Protein AF-A0A662RZJ6-F1 (afdb_monomer_lite)

Sequence (246 aa):
MGKGALLALILIVIVVVAGVYAYISFFQKGGAPSPTPKPTKPSKSPKPSKSPKPSKSPKPTPTSSPSPTPSPTPSPGKVSYADIFNIAGVSHYTYRIRSTAQGQTMEYTVSYSFTSSTYQGRSCWLQEIEMKMEAQGITMRYRAWLDKDTLACLKAEMSVGNGPWQSVPCSQAPTGTAGEGEGVELREVGHETVTVPAGTFSCTVYEAMVSTGKARYWVADGVPIPVKWQITSGQGTTTAELVEWG

Structure (mmCIF, N/CA/C/O backbone):
data_AF-A0A662RZJ6-F1
#
_entry.id   AF-A0A662RZJ6-F1
#
loop_
_atom_site.group_PDB
_atom_site.id
_atom_site.type_symbol
_atom_site.label_atom_id
_atom_site.label_alt_id
_atom_site.label_comp_id
_atom_site.label_asym_id
_atom_site.label_entity_id
_atom_site.label_seq_id
_atom_site.pdbx_PDB_ins_code
_atom_site.Cartn_x
_atom_site.Cartn_y
_atom_site.Cartn_z
_atom_site.occupancy
_atom_site.B_iso_or_equiv
_atom_site.auth_seq_id
_atom_site.auth_comp_id
_atom_site.auth_asym_id
_atom_site.auth_atom_id
_atom_site.pdbx_PDB_model_num
ATOM 1 N N . MET A 1 1 ? 44.120 17.749 -9.778 1.00 48.72 1 MET A N 1
ATOM 2 C CA . MET A 1 1 ? 42.724 17.574 -9.315 1.00 48.72 1 MET A CA 1
ATOM 3 C C . MET A 1 1 ? 42.013 18.914 -9.415 1.00 48.72 1 MET A C 1
ATOM 5 O O . MET A 1 1 ? 42.448 19.869 -8.785 1.00 48.72 1 MET A O 1
ATOM 9 N N . GLY A 1 2 ? 41.018 19.023 -10.299 1.00 47.47 2 GLY A N 1
ATOM 10 C CA . GLY A 1 2 ? 40.348 20.293 -10.595 1.00 47.47 2 GLY A CA 1
ATOM 11 C C . GLY A 1 2 ? 39.456 20.750 -9.443 1.00 47.47 2 GLY A C 1
ATOM 12 O O . GLY A 1 2 ? 38.815 19.926 -8.794 1.00 47.47 2 GLY A O 1
ATOM 13 N N . LYS A 1 3 ? 39.385 22.065 -9.211 1.00 40.53 3 LYS A N 1
ATOM 14 C CA . LYS A 1 3 ? 38.589 22.691 -8.138 1.00 40.53 3 LYS A CA 1
ATOM 15 C C . LYS A 1 3 ? 37.116 22.222 -8.110 1.00 40.53 3 LYS A C 1
ATOM 17 O O . LYS A 1 3 ? 36.521 22.182 -7.042 1.00 40.53 3 LYS A O 1
ATOM 22 N N . GLY A 1 4 ? 36.562 21.777 -9.246 1.00 42.31 4 GLY A N 1
ATOM 23 C CA . GLY A 1 4 ? 35.216 21.191 -9.341 1.00 42.31 4 GLY A CA 1
ATOM 24 C C . GLY A 1 4 ? 35.051 19.809 -8.690 1.00 42.31 4 GLY A C 1
ATOM 25 O O . GLY A 1 4 ? 34.009 19.540 -8.103 1.00 42.31 4 GLY A O 1
ATOM 26 N N . ALA A 1 5 ? 36.082 18.957 -8.705 1.00 47.38 5 ALA A N 1
ATOM 27 C CA . ALA A 1 5 ? 36.037 17.651 -8.035 1.00 47.38 5 ALA A CA 1
ATOM 28 C C . ALA A 1 5 ? 36.100 17.795 -6.505 1.00 47.38 5 ALA A C 1
ATOM 30 O O . ALA A 1 5 ? 35.466 17.035 -5.777 1.00 47.38 5 ALA A O 1
ATOM 31 N N . LEU A 1 6 ? 36.816 18.816 -6.022 1.00 39.28 6 LEU A N 1
ATOM 32 C CA . LEU A 1 6 ? 36.878 19.152 -4.601 1.00 39.28 6 LEU A CA 1
ATOM 33 C C . LEU A 1 6 ? 35.523 19.683 -4.095 1.00 39.28 6 LEU A C 1
ATOM 35 O O . LEU A 1 6 ? 35.073 19.281 -3.029 1.00 39.28 6 LEU A O 1
ATOM 39 N N . LEU A 1 7 ? 34.833 20.519 -4.882 1.00 42.84 7 LEU A N 1
ATOM 40 C CA . LEU A 1 7 ? 33.503 21.045 -4.539 1.00 42.84 7 LEU A CA 1
ATOM 41 C C . LEU A 1 7 ? 32.408 19.963 -4.547 1.00 42.84 7 LEU A C 1
ATOM 43 O O . LEU A 1 7 ? 31.553 19.963 -3.665 1.00 42.84 7 LEU A O 1
ATOM 47 N N . ALA A 1 8 ? 32.457 19.013 -5.487 1.00 46.19 8 ALA A N 1
ATOM 48 C CA . ALA A 1 8 ? 31.521 17.887 -5.530 1.00 46.19 8 ALA A CA 1
ATOM 49 C C . ALA A 1 8 ? 31.683 16.946 -4.322 1.00 46.19 8 ALA A C 1
ATOM 51 O O . ALA A 1 8 ? 30.692 16.532 -3.725 1.00 46.19 8 ALA A O 1
ATOM 52 N N . LEU A 1 9 ? 32.925 16.665 -3.910 1.00 52.34 9 LEU A N 1
ATOM 53 C CA . LEU A 1 9 ? 33.198 15.877 -2.704 1.00 52.34 9 LEU A CA 1
ATOM 54 C C . LEU A 1 9 ? 32.740 16.598 -1.431 1.00 52.34 9 LEU A C 1
ATOM 56 O O . LEU A 1 9 ? 32.134 15.969 -0.568 1.00 52.34 9 LEU A O 1
ATOM 60 N N . ILE A 1 10 ? 32.955 17.913 -1.335 1.00 49.28 10 ILE A N 1
ATOM 61 C CA . ILE A 1 10 ? 32.485 18.712 -0.194 1.00 49.28 10 ILE A CA 1
ATOM 62 C C . ILE A 1 10 ? 30.948 18.694 -0.109 1.00 49.28 10 ILE A C 1
ATOM 64 O O . ILE A 1 10 ? 30.410 18.501 0.977 1.00 49.28 10 ILE A O 1
ATOM 68 N N . LEU A 1 11 ? 30.228 18.809 -1.232 1.00 49.69 11 LEU A N 1
ATOM 69 C CA . LEU A 1 11 ? 28.758 18.751 -1.251 1.00 49.69 11 LEU A CA 1
ATOM 70 C C . LEU A 1 11 ? 28.204 17.376 -0.857 1.00 49.69 11 LEU A C 1
ATOM 72 O O . LEU A 1 11 ? 27.255 17.306 -0.079 1.00 49.69 11 LEU A O 1
ATOM 76 N N . ILE A 1 12 ? 28.810 16.286 -1.334 1.00 54.59 12 ILE A N 1
ATOM 77 C CA . ILE A 1 12 ? 28.405 14.922 -0.958 1.00 54.59 12 ILE A CA 1
ATOM 78 C C . ILE A 1 12 ? 28.631 14.694 0.539 1.00 54.59 12 ILE A C 1
ATOM 80 O O . ILE A 1 12 ? 27.750 14.176 1.222 1.00 54.59 12 ILE A O 1
ATOM 84 N N . VAL A 1 13 ? 29.771 15.142 1.074 1.00 54.81 13 VAL A N 1
ATOM 85 C CA . VAL A 1 13 ? 30.055 15.062 2.512 1.00 54.81 13 VAL A CA 1
ATOM 86 C C . VAL A 1 13 ? 29.047 15.889 3.313 1.00 54.81 13 VAL A C 1
ATOM 88 O O . VAL A 1 13 ? 28.550 15.400 4.318 1.00 54.81 13 VAL A O 1
ATOM 91 N N . ILE A 1 14 ? 28.661 17.085 2.858 1.00 55.72 14 ILE A N 1
ATOM 92 C CA . ILE A 1 14 ? 27.657 17.916 3.545 1.00 55.72 14 ILE A CA 1
ATOM 93 C C . ILE A 1 14 ? 26.273 17.253 3.544 1.00 55.72 14 ILE A C 1
ATOM 95 O O . ILE A 1 14 ? 25.609 17.264 4.576 1.00 55.72 14 ILE A O 1
ATOM 99 N N . VAL A 1 15 ? 25.842 16.638 2.439 1.00 61.09 15 VAL A N 1
ATOM 100 C CA . VAL A 1 15 ? 24.535 15.957 2.359 1.00 61.09 15 VAL A CA 1
ATOM 101 C C . VAL A 1 15 ? 24.510 14.694 3.221 1.00 61.09 15 VAL A C 1
ATOM 103 O O . VAL A 1 15 ? 23.531 14.456 3.926 1.00 61.09 15 VAL A O 1
ATOM 106 N N . VAL A 1 16 ? 25.597 13.919 3.238 1.00 60.00 16 VAL A N 1
ATOM 107 C CA . VAL A 1 16 ? 25.722 12.742 4.112 1.00 60.00 16 VAL A CA 1
ATOM 108 C C . VAL A 1 16 ? 25.779 13.165 5.580 1.00 60.00 16 VAL A C 1
ATOM 110 O O . VAL A 1 16 ? 25.075 12.588 6.401 1.00 60.00 16 VAL A O 1
ATOM 113 N N . VAL A 1 17 ? 26.537 14.211 5.921 1.00 55.00 17 VAL A N 1
ATOM 114 C CA . VAL A 1 17 ? 26.601 14.749 7.288 1.00 55.00 17 VAL A CA 1
ATOM 115 C C . VAL A 1 17 ? 25.252 15.329 7.714 1.00 55.00 17 VAL A C 1
ATOM 117 O O . VAL A 1 17 ? 24.843 15.087 8.841 1.00 55.00 17 VAL A O 1
ATOM 120 N N . ALA A 1 18 ? 24.515 16.015 6.837 1.00 51.62 18 ALA A N 1
ATOM 121 C CA . ALA A 1 18 ? 23.182 16.538 7.138 1.00 51.62 18 ALA A CA 1
ATOM 122 C C . ALA A 1 18 ? 22.136 15.422 7.296 1.00 51.62 18 ALA A C 1
ATOM 124 O O . ALA A 1 18 ? 21.324 15.480 8.216 1.00 51.62 18 ALA A O 1
ATOM 125 N N . GLY A 1 19 ? 22.184 14.379 6.460 1.00 52.16 19 GLY A N 1
ATOM 126 C CA . GLY A 1 19 ? 21.313 13.206 6.571 1.00 52.16 19 GLY A CA 1
ATOM 127 C C . GLY A 1 19 ? 21.595 12.379 7.829 1.00 52.16 19 GLY A C 1
ATOM 128 O O . GLY A 1 19 ? 20.669 12.005 8.545 1.00 52.16 19 GLY A O 1
ATOM 129 N N . VAL A 1 20 ? 22.873 12.169 8.159 1.00 57.81 20 VAL A N 1
ATOM 130 C CA . VAL A 1 20 ? 23.304 11.506 9.400 1.00 57.81 20 VAL A CA 1
ATOM 131 C C . VAL A 1 20 ? 22.990 12.375 10.621 1.00 57.81 20 VAL A C 1
ATOM 133 O O . VAL A 1 20 ? 22.535 11.852 11.631 1.00 57.81 20 VAL A O 1
ATOM 136 N N . TYR A 1 21 ? 23.146 13.700 10.540 1.00 55.16 21 TYR A N 1
ATOM 137 C CA . TYR A 1 21 ? 22.779 14.618 11.619 1.00 55.16 21 TYR A CA 1
ATOM 138 C C . TYR A 1 21 ? 21.267 14.643 11.845 1.00 55.16 21 TYR A C 1
ATOM 140 O O . TYR A 1 21 ? 20.842 14.574 12.993 1.00 55.16 21 TYR A O 1
ATOM 148 N N . ALA A 1 22 ? 20.445 14.667 10.791 1.00 59.50 22 ALA A N 1
ATOM 149 C CA . ALA A 1 22 ? 18.988 14.554 10.887 1.00 59.50 22 ALA A CA 1
ATOM 150 C C . ALA A 1 22 ? 18.564 13.207 11.497 1.00 59.50 22 ALA A C 1
ATOM 152 O O . ALA A 1 22 ? 17.702 13.173 12.369 1.00 59.50 22 ALA A O 1
ATOM 153 N N . TYR A 1 23 ? 19.233 12.114 11.122 1.00 61.09 23 TYR A N 1
ATOM 154 C CA . TYR A 1 23 ? 18.997 10.787 11.690 1.00 61.09 23 TYR A CA 1
ATOM 155 C C . TYR A 1 23 ? 19.392 10.701 13.178 1.00 61.09 23 TYR A C 1
ATOM 157 O O . TYR A 1 23 ? 18.596 10.269 14.009 1.00 61.09 23 TYR A O 1
ATOM 165 N N . ILE A 1 24 ? 20.581 11.180 13.561 1.00 58.28 24 ILE A N 1
ATOM 166 C CA . ILE A 1 24 ? 21.051 11.168 14.959 1.00 58.28 24 ILE A CA 1
ATOM 167 C C . ILE A 1 24 ? 20.226 12.130 15.832 1.00 58.28 24 ILE A C 1
ATOM 169 O O . ILE A 1 24 ? 19.900 11.801 16.973 1.00 58.28 24 ILE A O 1
ATOM 173 N N . SER A 1 25 ? 19.843 13.301 15.311 1.00 54.41 25 SER A N 1
ATOM 174 C CA . SER A 1 25 ? 19.053 14.283 16.068 1.00 54.41 25 SER A CA 1
ATOM 175 C C . SER A 1 25 ? 17.595 13.864 16.278 1.00 54.41 25 SER A C 1
ATOM 177 O O . SER A 1 25 ? 17.048 14.197 17.330 1.00 54.41 25 SER A O 1
ATOM 179 N N . PHE A 1 26 ? 16.997 13.083 15.368 1.00 54.91 26 PHE A N 1
ATOM 180 C CA . PHE A 1 26 ? 15.664 12.493 15.563 1.00 54.91 26 PHE A CA 1
ATOM 181 C C . PHE A 1 26 ? 15.665 11.218 16.426 1.00 54.91 26 PHE A C 1
ATOM 183 O O . PHE A 1 26 ? 14.690 10.978 17.135 1.00 54.91 26 PHE A O 1
ATOM 190 N N . PHE A 1 27 ? 16.733 10.407 16.410 1.00 55.25 27 PHE A N 1
ATOM 191 C CA . PHE A 1 27 ? 16.734 9.087 17.067 1.00 55.25 27 PHE A CA 1
ATOM 192 C C . PHE A 1 27 ? 17.572 8.965 18.360 1.00 55.25 27 PHE A C 1
ATOM 194 O O . PHE A 1 27 ? 17.494 7.925 19.012 1.00 55.25 27 PHE A O 1
ATOM 201 N N . GLN A 1 28 ? 18.326 9.989 18.797 1.00 46.84 28 GLN A N 1
ATOM 202 C CA . GLN A 1 28 ? 19.154 9.916 20.024 1.00 46.84 28 GLN A CA 1
ATOM 203 C C . GLN A 1 28 ? 19.054 11.107 20.999 1.00 46.84 28 GLN A C 1
ATOM 205 O O . GLN A 1 28 ? 20.002 11.396 21.727 1.00 46.84 28 GLN A O 1
ATOM 210 N N . LYS A 1 29 ? 17.903 11.776 21.124 1.00 44.59 29 LYS A N 1
ATOM 211 C CA . LYS A 1 29 ? 17.640 12.633 22.303 1.00 44.59 29 LYS A CA 1
ATOM 212 C C . LYS A 1 29 ? 16.610 12.010 23.241 1.00 44.59 29 LYS A C 1
ATOM 214 O O . LYS A 1 29 ? 15.581 12.595 23.550 1.00 44.59 29 LYS A O 1
ATOM 219 N N . GLY A 1 30 ? 16.928 10.805 23.711 1.00 45.84 30 GLY A N 1
ATOM 220 C CA . GLY A 1 30 ? 16.337 10.220 24.911 1.00 45.84 30 GLY A CA 1
ATOM 221 C C . GLY A 1 30 ? 17.224 10.515 26.120 1.00 45.84 30 GLY A C 1
ATOM 222 O O . GLY A 1 30 ? 18.400 10.160 26.115 1.00 45.84 30 GLY A O 1
ATOM 223 N N . GLY A 1 31 ? 16.674 11.157 27.151 1.00 42.78 31 GLY A N 1
ATOM 224 C CA . GLY A 1 31 ? 17.401 11.360 28.402 1.00 42.78 31 GLY A CA 1
ATOM 225 C C . GLY A 1 31 ? 16.735 12.300 29.399 1.00 42.78 31 GLY A C 1
ATOM 226 O O . GLY A 1 31 ? 17.308 13.331 29.730 1.00 42.78 31 GLY A O 1
ATOM 227 N N . ALA A 1 32 ? 15.565 11.933 29.925 1.00 40.25 32 ALA A N 1
ATOM 228 C CA . ALA A 1 32 ? 15.167 12.368 31.264 1.00 40.25 32 ALA A CA 1
ATOM 229 C C . ALA A 1 32 ? 14.419 11.217 31.964 1.00 40.25 32 ALA A C 1
ATOM 231 O O . ALA A 1 32 ? 13.422 10.735 31.423 1.00 40.25 32 ALA A O 1
ATOM 232 N N . PRO A 1 33 ? 14.886 10.731 33.130 1.00 45.44 33 PRO A N 1
ATOM 233 C CA . PRO A 1 33 ? 14.162 9.725 33.892 1.00 45.44 33 PRO A CA 1
ATOM 234 C C . PRO A 1 33 ? 12.871 10.336 34.452 1.00 45.44 33 PRO A C 1
ATOM 236 O O . PRO A 1 33 ? 12.892 11.374 35.112 1.00 45.44 33 PRO A O 1
ATOM 239 N N . SER A 1 34 ? 11.742 9.686 34.175 1.00 39.94 34 SER A N 1
ATOM 240 C CA . SER A 1 34 ? 10.446 10.027 34.768 1.00 39.94 34 SER A CA 1
ATOM 241 C C . SER A 1 34 ? 10.469 9.739 36.282 1.00 39.94 34 SER A C 1
ATOM 243 O O . SER A 1 34 ? 10.992 8.693 36.681 1.00 39.94 34 SER A O 1
ATOM 245 N N . PRO A 1 35 ? 9.948 10.634 37.144 1.00 43.03 35 PRO A N 1
ATOM 246 C CA . PRO A 1 35 ? 9.995 10.466 38.592 1.00 43.03 35 PRO A CA 1
ATOM 247 C C . PRO A 1 35 ? 9.121 9.297 39.070 1.00 43.03 35 PRO A C 1
ATOM 249 O O . PRO A 1 35 ? 7.951 9.161 38.714 1.00 43.03 35 PRO A O 1
ATOM 252 N N . THR A 1 36 ? 9.714 8.471 39.928 1.00 46.12 36 THR A N 1
ATOM 253 C CA . THR A 1 36 ? 9.122 7.316 40.610 1.00 46.12 36 THR A CA 1
ATOM 254 C C . THR A 1 36 ? 7.841 7.691 41.377 1.00 46.12 36 THR A C 1
ATOM 256 O O . THR A 1 36 ? 7.865 8.654 42.152 1.00 46.12 36 THR A O 1
ATOM 259 N N . PRO A 1 37 ? 6.733 6.932 41.258 1.00 51.00 37 PRO A N 1
ATOM 260 C CA . PRO A 1 37 ? 5.550 7.139 42.088 1.00 51.00 37 PRO A CA 1
ATOM 261 C C . PRO A 1 37 ? 5.872 6.911 43.571 1.00 51.00 37 PRO A C 1
ATOM 263 O O . PRO A 1 37 ? 6.385 5.864 43.968 1.00 51.00 37 PRO A O 1
ATOM 266 N N . LYS A 1 38 ? 5.563 7.910 44.399 1.00 47.06 38 LYS A N 1
ATOM 267 C CA . LYS A 1 38 ? 5.703 7.876 45.860 1.00 47.06 38 LYS A CA 1
ATOM 268 C C . LYS A 1 38 ? 4.755 6.817 46.461 1.00 47.06 38 LYS A C 1
ATOM 270 O O . LYS A 1 38 ? 3.585 6.806 46.083 1.00 47.06 38 LYS A O 1
ATOM 275 N N . PRO A 1 39 ? 5.191 5.971 47.416 1.00 51.50 39 PRO A N 1
ATOM 276 C CA . PRO A 1 39 ? 4.339 4.935 47.999 1.00 51.50 39 PRO A CA 1
ATOM 277 C C . PRO A 1 39 ? 3.175 5.539 48.792 1.00 51.50 39 PRO A C 1
ATOM 279 O O . PRO A 1 39 ? 3.382 6.255 49.777 1.00 51.50 39 PRO A O 1
ATOM 282 N N . THR A 1 40 ? 1.943 5.231 48.393 1.00 45.59 40 THR A N 1
ATOM 283 C CA . THR A 1 40 ? 0.750 5.567 49.172 1.00 45.59 40 THR A CA 1
ATOM 284 C C . THR A 1 40 ? 0.579 4.547 50.297 1.00 45.59 40 THR A C 1
ATOM 286 O O . THR A 1 40 ? 0.473 3.343 50.083 1.00 45.59 40 THR A O 1
ATOM 289 N N . LYS A 1 41 ? 0.589 5.070 51.522 1.00 53.41 41 LYS A N 1
ATOM 290 C CA . LYS A 1 41 ? 0.418 4.392 52.811 1.00 53.41 41 LYS A CA 1
ATOM 291 C C . LYS A 1 41 ? -0.774 3.410 52.822 1.00 53.41 41 LYS A C 1
ATOM 293 O O . LYS A 1 41 ? -1.868 3.813 52.427 1.00 53.41 41 LYS A O 1
ATOM 298 N N . PRO A 1 42 ? -0.625 2.181 53.355 1.00 51.25 42 PRO A N 1
ATOM 299 C CA . PRO A 1 42 ? -1.750 1.268 53.530 1.00 51.25 42 PRO A CA 1
ATOM 300 C C . PRO A 1 42 ? -2.727 1.831 54.572 1.00 51.25 42 PRO A C 1
ATOM 302 O O . PRO A 1 42 ? -2.367 2.082 55.728 1.00 51.25 42 PRO A O 1
ATOM 305 N N . SER A 1 43 ? -3.965 2.071 54.140 1.00 47.25 43 SER A N 1
ATOM 306 C CA . SER A 1 43 ? -5.069 2.455 55.019 1.00 47.25 43 SER A CA 1
ATOM 307 C C . SER A 1 43 ? -5.576 1.236 55.792 1.00 47.25 43 SER A C 1
ATOM 309 O O . SER A 1 43 ? -5.553 0.107 55.307 1.00 47.25 43 SER A O 1
ATOM 311 N N . LYS A 1 44 ? -5.969 1.482 57.040 1.00 50.88 44 LYS A N 1
ATOM 312 C CA . LYS A 1 44 ? -6.189 0.484 58.088 1.00 50.88 44 LYS A CA 1
ATOM 313 C C . LYS A 1 44 ? -7.400 -0.412 57.808 1.00 50.88 44 LYS A C 1
ATOM 315 O O . LYS A 1 44 ? -8.478 0.060 57.463 1.00 50.88 44 LYS A O 1
ATOM 320 N N . SER A 1 45 ? -7.183 -1.698 58.076 1.00 51.34 45 SER A N 1
ATOM 321 C CA . SER A 1 45 ? -8.160 -2.784 58.182 1.00 51.34 45 SER A CA 1
ATOM 322 C C . SER A 1 45 ? -9.397 -2.416 59.021 1.00 51.34 45 SER A C 1
ATOM 324 O O . SER A 1 45 ? -9.246 -2.040 60.191 1.00 51.34 45 SER A O 1
ATOM 326 N N . PRO A 1 46 ? -10.619 -2.559 58.477 1.00 58.03 46 PRO A N 1
ATOM 327 C CA . PRO A 1 46 ? -11.838 -2.602 59.269 1.00 58.03 46 PRO A CA 1
ATOM 328 C C . PRO A 1 46 ? -12.068 -3.996 59.874 1.00 58.03 46 PRO A C 1
ATOM 330 O O . PRO A 1 46 ? -12.017 -5.028 59.210 1.00 58.03 46 PRO A O 1
ATOM 333 N N . LYS A 1 47 ? -12.345 -3.963 61.175 1.00 56.03 47 LYS A N 1
ATOM 334 C CA . LYS A 1 47 ? -12.656 -5.039 62.124 1.00 56.03 47 LYS A CA 1
ATOM 335 C C . LYS A 1 47 ? -13.714 -6.048 61.617 1.00 56.03 47 LYS A C 1
ATOM 337 O O . LYS A 1 47 ? -14.682 -5.626 60.985 1.00 56.03 47 LYS A O 1
ATOM 342 N N . PRO A 1 48 ? -13.602 -7.351 61.959 1.00 56.53 48 PRO A N 1
ATOM 343 C CA . PRO A 1 48 ? -14.560 -8.375 61.543 1.00 56.53 48 PRO A CA 1
ATOM 344 C C . PRO A 1 48 ? -15.950 -8.112 62.137 1.00 56.53 48 PRO A C 1
ATOM 346 O O . PRO A 1 48 ? -16.120 -8.044 63.357 1.00 56.53 48 PRO A O 1
ATOM 349 N N . SER A 1 49 ? -16.941 -7.965 61.257 1.00 53.88 49 SER A N 1
ATOM 350 C CA . SER A 1 49 ? -18.356 -7.917 61.624 1.00 53.88 49 SER A CA 1
ATOM 351 C C . SER A 1 49 ? -18.955 -9.324 61.633 1.00 53.88 49 SER A C 1
ATOM 353 O O . SER A 1 49 ? -18.523 -10.219 60.909 1.00 53.88 49 SER A O 1
ATOM 355 N N . LYS A 1 50 ? -19.918 -9.509 62.534 1.00 57.84 50 LYS A N 1
ATOM 356 C CA . LYS A 1 50 ? -20.422 -10.786 63.041 1.00 57.84 50 LYS A CA 1
ATOM 357 C C . LYS A 1 50 ? -21.135 -11.617 61.970 1.00 57.84 50 LYS A C 1
ATOM 359 O O . LYS A 1 50 ? -21.926 -11.103 61.186 1.00 57.84 50 LYS A O 1
ATOM 364 N N . SER A 1 51 ? -20.879 -12.922 62.039 1.00 52.75 51 SER A N 1
ATOM 365 C CA . SER A 1 51 ? -21.532 -13.998 61.290 1.00 52.75 51 SER A CA 1
ATOM 366 C C . SER A 1 51 ? -23.066 -13.946 61.410 1.00 52.75 51 SER A C 1
ATOM 368 O O . SER A 1 51 ? -23.590 -13.995 62.528 1.00 52.75 51 SER A O 1
ATOM 370 N N . PRO A 1 52 ? -23.801 -13.879 60.285 1.00 66.31 52 PRO A N 1
ATOM 371 C CA . PRO A 1 52 ? -25.224 -14.171 60.254 1.00 66.31 52 PRO A CA 1
ATOM 372 C C . PRO A 1 52 ? -25.486 -15.684 60.249 1.00 66.31 52 PRO A C 1
ATOM 374 O O . PRO A 1 52 ? -24.812 -16.467 59.583 1.00 66.31 52 PRO A O 1
ATOM 377 N N . LYS A 1 53 ? -26.514 -16.046 61.015 1.00 60.81 53 LYS A N 1
ATOM 378 C CA . LYS A 1 53 ? -27.116 -17.365 61.249 1.00 60.81 53 LYS A CA 1
ATOM 379 C C . LYS A 1 53 ? -27.347 -18.185 59.958 1.00 60.81 53 LYS A C 1
ATOM 381 O O . LYS A 1 53 ? -27.730 -17.597 58.948 1.00 60.81 53 LYS A O 1
ATOM 386 N N . PRO A 1 54 ? -27.205 -19.528 59.989 1.00 60.28 54 PRO A N 1
ATOM 387 C CA . PRO A 1 54 ? -27.431 -20.378 58.820 1.00 60.28 54 PRO A CA 1
ATOM 388 C C . PRO A 1 54 ? -28.876 -20.259 58.318 1.00 60.28 54 PRO A C 1
ATOM 390 O O . PRO A 1 54 ? -29.832 -20.568 59.033 1.00 60.28 54 PRO A O 1
ATOM 393 N N . SER A 1 55 ? -29.015 -19.789 57.077 1.00 59.41 55 SER A N 1
ATOM 394 C CA . SER A 1 55 ? -30.268 -19.807 56.326 1.00 59.41 55 SER A CA 1
ATOM 395 C C . SER A 1 55 ? -30.502 -21.196 55.732 1.00 59.41 55 SER A C 1
ATOM 397 O O . SER A 1 55 ? -29.562 -21.924 55.413 1.00 59.41 55 SER A O 1
ATOM 399 N N . LYS A 1 56 ? -31.778 -21.568 55.628 1.00 62.47 56 LYS A N 1
ATOM 400 C CA . LYS A 1 56 ? -32.251 -22.892 55.217 1.00 62.47 56 LYS A CA 1
ATOM 401 C C . LYS A 1 56 ? -31.790 -23.226 53.794 1.00 62.47 56 LYS A C 1
ATOM 403 O O . LYS A 1 56 ? -31.894 -22.405 52.888 1.00 62.47 56 LYS A O 1
ATOM 408 N N . SER A 1 57 ? -31.316 -24.461 53.640 1.00 53.16 57 SER A N 1
ATOM 409 C CA . SER A 1 57 ? -30.906 -25.090 52.383 1.00 53.16 57 SER A CA 1
ATOM 410 C C . SER A 1 57 ? -31.979 -24.932 51.289 1.00 53.16 57 SER A C 1
ATOM 412 O O . SER A 1 57 ? -33.124 -25.343 51.504 1.00 53.16 57 SER A O 1
ATOM 414 N N . PRO A 1 58 ? -31.643 -24.348 50.123 1.00 66.19 58 PRO A N 1
ATOM 415 C CA . PRO A 1 58 ? -32.493 -24.408 48.944 1.00 66.19 58 PRO A CA 1
ATOM 416 C C . PRO A 1 58 ? -32.522 -25.831 48.376 1.00 66.19 58 PRO A C 1
ATOM 418 O O . PRO A 1 58 ? -31.493 -26.494 48.247 1.00 66.19 58 PRO A O 1
ATOM 421 N N . LYS A 1 59 ? -33.728 -26.271 48.016 1.00 60.16 59 LYS A N 1
ATOM 422 C CA . LYS A 1 59 ? -34.024 -27.499 47.271 1.00 60.16 59 LYS A CA 1
ATOM 423 C C . LYS A 1 59 ? -33.187 -27.558 45.976 1.00 60.16 59 LYS A C 1
ATOM 425 O O . LYS A 1 59 ? -33.089 -26.529 45.309 1.00 60.16 59 LYS A O 1
ATOM 430 N N . PRO A 1 60 ? -32.622 -28.720 45.591 1.00 62.16 60 PRO A N 1
ATOM 431 C CA . PRO A 1 60 ? -31.825 -28.835 44.374 1.00 62.16 60 PRO A CA 1
ATOM 432 C C . PRO A 1 60 ? -32.675 -28.508 43.142 1.00 62.16 60 PRO A C 1
ATOM 434 O O . PRO A 1 60 ? -33.691 -29.152 42.872 1.00 62.16 60 PRO A O 1
ATOM 437 N N . THR A 1 61 ? -32.261 -27.474 42.417 1.00 59.19 61 THR A N 1
ATOM 438 C CA . THR A 1 61 ? -32.709 -27.159 41.059 1.00 59.19 61 THR A CA 1
ATOM 439 C C . THR A 1 61 ? -32.175 -28.234 40.105 1.00 59.19 61 THR A C 1
ATOM 441 O O . THR A 1 61 ? -31.044 -28.690 40.291 1.00 59.19 61 THR A O 1
ATOM 444 N N . PRO A 1 62 ? -32.951 -28.667 39.094 1.00 64.12 62 PRO A N 1
ATOM 445 C CA . PRO A 1 62 ? -32.486 -29.646 38.121 1.00 64.12 62 PRO A CA 1
ATOM 446 C C . PRO A 1 62 ? -31.243 -29.115 37.405 1.00 64.12 62 PRO A C 1
ATOM 448 O O . PRO A 1 62 ? -31.236 -28.008 36.868 1.00 64.12 62 PRO A O 1
ATOM 451 N N . THR A 1 63 ? -30.184 -29.916 37.432 1.00 55.44 63 THR A N 1
ATOM 452 C CA . THR A 1 63 ? -28.948 -29.704 36.686 1.00 55.44 63 THR A CA 1
ATOM 453 C C . THR A 1 63 ? -29.270 -29.589 35.202 1.00 55.44 63 THR A C 1
ATOM 455 O O . THR A 1 63 ? -29.708 -30.560 34.583 1.00 55.44 63 THR A O 1
ATOM 458 N N . SER A 1 64 ? -29.063 -28.402 34.631 1.00 60.91 64 SER A N 1
ATOM 459 C CA . SER A 1 64 ? -29.057 -28.208 33.186 1.00 60.91 64 SER A CA 1
ATOM 460 C C . SER A 1 64 ? -27.979 -29.100 32.575 1.00 60.91 64 SER A C 1
ATOM 462 O O . SER A 1 64 ? -26.826 -29.070 33.006 1.00 60.91 64 SER A O 1
ATOM 464 N N . SER A 1 65 ? -28.396 -29.905 31.597 1.00 61.81 65 SER A N 1
ATOM 465 C CA . SER A 1 65 ? -27.542 -30.750 30.762 1.00 61.81 65 SER A CA 1
ATOM 466 C C . SER A 1 65 ? -26.287 -29.987 30.322 1.00 61.81 65 SER A C 1
ATOM 468 O O . SER A 1 65 ? -26.408 -28.805 29.983 1.00 61.81 65 SER A O 1
ATOM 470 N N . PRO A 1 66 ? -25.096 -30.616 30.308 1.00 63.12 66 PRO A N 1
ATOM 471 C CA . PRO A 1 66 ? -23.896 -29.967 29.802 1.00 63.12 66 PRO A CA 1
ATOM 472 C C . PRO A 1 66 ? -24.155 -29.484 28.373 1.00 63.12 66 PRO A C 1
ATOM 474 O O . PRO A 1 66 ? -24.603 -30.247 27.515 1.00 63.12 66 PRO A O 1
ATOM 477 N N . SER A 1 67 ? -23.923 -28.188 28.156 1.00 56.66 67 SER A N 1
ATOM 478 C CA . SER A 1 67 ? -23.918 -27.576 26.830 1.00 56.66 67 SER A CA 1
ATOM 479 C C . SER A 1 67 ? -22.952 -28.361 25.940 1.00 56.66 67 SER A C 1
ATOM 481 O O . SER A 1 67 ? -21.866 -28.700 26.420 1.00 56.66 67 SER A O 1
ATOM 483 N N . PRO A 1 68 ? -23.304 -28.655 24.674 1.00 61.69 68 PRO A N 1
ATOM 484 C CA . PRO A 1 68 ? -22.381 -29.308 23.760 1.00 61.69 68 PRO A CA 1
ATOM 485 C C . PRO A 1 68 ? -21.087 -28.499 23.700 1.00 61.69 68 PRO A C 1
ATOM 487 O O . PRO A 1 68 ? -21.105 -27.275 23.540 1.00 61.69 68 PRO A O 1
ATOM 490 N N . THR A 1 69 ? -19.970 -29.193 23.887 1.00 53.38 69 THR A N 1
ATOM 491 C CA . THR A 1 69 ? -18.631 -28.645 23.709 1.00 53.38 69 THR A CA 1
ATOM 492 C C . THR A 1 69 ? -18.559 -28.059 22.296 1.00 53.38 69 THR A C 1
ATOM 494 O O . THR A 1 69 ? -18.898 -28.781 21.352 1.00 53.38 69 THR A O 1
ATOM 497 N N . PRO A 1 70 ? -18.182 -26.779 22.111 1.00 61.56 70 PRO A N 1
ATOM 498 C CA . PRO A 1 70 ? -18.046 -26.221 20.774 1.00 61.56 70 PRO A CA 1
ATOM 499 C C . PRO A 1 70 ? -17.068 -27.085 19.976 1.00 61.56 70 PRO A C 1
ATOM 501 O O . PRO A 1 70 ? -15.990 -27.432 20.465 1.00 61.56 70 PRO A O 1
ATOM 504 N N . SER A 1 71 ? -17.486 -27.475 18.770 1.00 48.72 71 SER A N 1
ATOM 505 C CA . SER A 1 71 ? -16.632 -28.184 17.819 1.00 48.72 71 SER A CA 1
ATOM 506 C C . SER A 1 71 ? -15.339 -27.387 17.632 1.00 48.72 71 SER A C 1
ATOM 508 O O . SER A 1 71 ? -15.421 -26.157 17.546 1.00 48.72 71 SER A O 1
ATOM 510 N N . PRO A 1 72 ? -14.160 -28.034 17.568 1.00 48.06 72 PRO A N 1
ATOM 511 C CA . PRO A 1 72 ? -12.925 -27.325 17.280 1.00 48.06 72 PRO A CA 1
ATOM 512 C C . PRO A 1 72 ? -13.098 -26.549 15.975 1.00 48.06 72 PRO A C 1
ATOM 514 O O . PRO A 1 72 ? -13.463 -27.121 14.944 1.00 48.06 72 PRO A O 1
ATOM 517 N N . THR A 1 73 ? -12.877 -25.239 16.047 1.00 51.97 73 THR A N 1
ATOM 518 C CA . THR A 1 73 ? -12.767 -24.383 14.870 1.00 51.97 73 THR A CA 1
ATOM 519 C C . THR A 1 73 ? -11.696 -24.992 13.962 1.00 51.97 73 THR A C 1
ATOM 521 O O . THR A 1 73 ? -10.622 -25.336 14.471 1.00 51.97 73 THR A O 1
ATOM 524 N N . PRO A 1 74 ? -11.963 -25.185 12.657 1.00 48.75 74 PRO A N 1
ATOM 525 C CA . PRO A 1 74 ? -10.943 -25.652 11.729 1.00 48.75 74 PRO A CA 1
ATOM 526 C C . PRO A 1 74 ? -9.707 -24.762 11.860 1.00 48.75 74 PRO A C 1
ATOM 528 O O . PRO A 1 74 ? -9.824 -23.545 12.005 1.00 48.75 74 PRO A O 1
ATOM 531 N N . SER A 1 75 ? -8.524 -25.381 11.863 1.00 52.38 75 SER A N 1
ATOM 532 C CA . SER A 1 75 ? -7.268 -24.634 11.840 1.00 52.38 75 SER A CA 1
ATOM 533 C C . SER A 1 75 ? -7.324 -23.668 10.653 1.00 52.38 75 SER A C 1
ATOM 535 O O . SER A 1 75 ? -7.547 -24.155 9.540 1.00 52.38 75 SER A O 1
ATOM 537 N N . PRO A 1 76 ? -7.153 -22.346 10.852 1.00 59.06 76 PRO A N 1
ATOM 538 C CA . PRO A 1 76 ? -7.113 -21.403 9.744 1.00 59.06 76 PRO A CA 1
ATOM 539 C C . PRO A 1 76 ? -6.093 -21.904 8.723 1.00 59.06 76 PRO A C 1
ATOM 541 O O . PRO A 1 76 ? -4.989 -22.311 9.101 1.00 59.06 76 PRO A O 1
ATOM 544 N N . GLY A 1 77 ? -6.479 -21.948 7.447 1.00 61.97 77 GLY A N 1
ATOM 545 C CA . GLY A 1 77 ? -5.520 -22.199 6.377 1.00 61.97 77 GLY A CA 1
ATOM 546 C C . GLY A 1 77 ? -4.392 -21.169 6.454 1.00 61.97 77 GLY A C 1
ATOM 547 O O . GLY A 1 77 ? -4.590 -20.063 6.956 1.00 61.97 77 GLY A O 1
ATOM 548 N N . LYS A 1 78 ? -3.194 -21.531 5.989 1.00 69.38 78 LYS A N 1
ATOM 549 C CA . LYS A 1 78 ? -2.086 -20.577 5.894 1.00 69.38 78 LYS A CA 1
ATOM 550 C C . LYS A 1 78 ? -2.486 -19.482 4.906 1.00 69.38 78 LYS A C 1
ATOM 552 O O . LYS A 1 78 ? -2.553 -19.761 3.715 1.00 69.38 78 LYS A O 1
ATOM 557 N N . VAL A 1 79 ? -2.764 -18.279 5.402 1.00 82.00 79 VAL A N 1
ATOM 558 C CA . VAL A 1 79 ? -3.004 -17.099 4.565 1.00 82.00 79 VAL A CA 1
ATOM 559 C C . VAL A 1 79 ? -1.674 -16.373 4.390 1.00 82.00 79 VAL A C 1
ATOM 561 O O . VAL A 1 79 ? -0.943 -16.132 5.355 1.00 82.00 79 VAL A O 1
ATOM 564 N N . SER A 1 80 ? -1.333 -16.068 3.145 1.00 79.19 80 SER A N 1
ATOM 565 C CA . SER A 1 80 ? -0.134 -15.334 2.759 1.00 79.19 80 SER A CA 1
ATOM 566 C C . SER A 1 80 ? -0.474 -13.898 2.367 1.00 79.19 80 SER A C 1
ATOM 568 O O . SER A 1 80 ? -1.629 -13.545 2.125 1.00 79.19 80 SER A O 1
ATOM 570 N N . TYR A 1 81 ? 0.545 -13.049 2.261 1.00 77.12 81 TYR A N 1
ATOM 571 C CA . TYR A 1 81 ? 0.359 -11.675 1.790 1.00 77.12 81 TYR A CA 1
ATOM 572 C C . TYR A 1 81 ? -0.195 -11.591 0.374 1.00 77.12 81 TYR A C 1
ATOM 574 O O . TYR A 1 81 ? -1.008 -10.715 0.098 1.00 77.12 81 TYR A O 1
ATOM 582 N N . ALA A 1 82 ? 0.200 -12.518 -0.500 1.00 76.50 82 ALA A N 1
ATOM 583 C CA . ALA A 1 82 ? -0.311 -12.579 -1.864 1.00 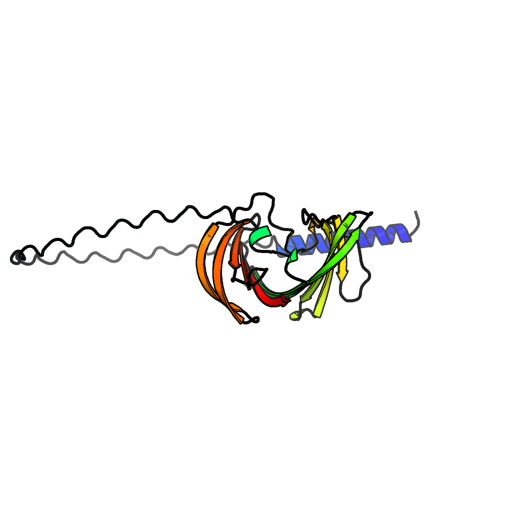76.50 82 ALA A CA 1
ATOM 584 C C . ALA A 1 82 ? -1.822 -12.863 -1.905 1.00 76.50 82 ALA A C 1
ATOM 586 O O . ALA A 1 82 ? -2.499 -12.400 -2.818 1.00 76.50 82 ALA A O 1
ATOM 587 N N . ASP A 1 83 ? -2.359 -13.561 -0.897 1.00 81.75 83 ASP A N 1
ATOM 588 C CA . ASP A 1 83 ? -3.794 -13.852 -0.810 1.00 81.75 83 ASP A CA 1
ATOM 589 C C . ASP A 1 83 ? -4.612 -12.611 -0.436 1.00 81.75 83 ASP A C 1
ATOM 591 O O . ASP A 1 83 ? -5.753 -12.470 -0.872 1.00 81.75 83 ASP A O 1
ATOM 595 N N . ILE A 1 84 ? -4.038 -11.700 0.359 1.00 85.38 84 ILE A N 1
ATOM 596 C CA . ILE A 1 84 ? -4.729 -10.483 0.816 1.00 85.38 84 ILE A CA 1
ATOM 597 C C . ILE A 1 84 ? -4.389 -9.239 -0.020 1.00 85.38 84 ILE A C 1
ATOM 599 O O . ILE A 1 84 ? -5.125 -8.259 0.041 1.00 85.38 84 ILE A O 1
ATOM 603 N N . PHE A 1 85 ? -3.305 -9.277 -0.803 1.00 83.81 85 PHE A N 1
ATOM 604 C CA . PHE A 1 85 ? -2.904 -8.261 -1.781 1.00 83.81 85 PHE A CA 1
ATOM 605 C C . PHE A 1 85 ? -2.836 -8.873 -3.187 1.00 83.81 85 PHE A C 1
ATOM 607 O O . PHE A 1 85 ? -1.761 -9.149 -3.725 1.00 83.81 85 PHE A O 1
ATOM 614 N N . ASN A 1 86 ? -3.995 -9.041 -3.820 1.00 84.44 86 ASN A N 1
ATOM 615 C CA . ASN A 1 86 ? -4.097 -9.497 -5.200 1.00 84.44 86 ASN A CA 1
ATOM 616 C C . ASN A 1 86 ? -3.802 -8.350 -6.182 1.00 84.44 86 ASN A C 1
ATOM 618 O O . ASN A 1 86 ? -4.700 -7.774 -6.798 1.00 84.44 86 ASN A O 1
ATOM 622 N N . ILE A 1 87 ? -2.515 -8.044 -6.352 1.00 79.31 87 ILE A N 1
ATOM 623 C CA . ILE A 1 87 ? -2.038 -7.000 -7.269 1.00 79.31 87 ILE A CA 1
ATOM 624 C C . ILE A 1 87 ? -2.451 -7.274 -8.725 1.00 79.31 87 ILE A C 1
ATOM 626 O O . ILE A 1 87 ? -2.719 -6.345 -9.478 1.00 79.31 87 ILE A O 1
ATOM 630 N N . ALA A 1 88 ? -2.559 -8.542 -9.132 1.00 79.38 88 ALA A N 1
ATOM 631 C CA . ALA A 1 88 ? -3.001 -8.897 -10.481 1.00 79.38 88 ALA A CA 1
ATOM 632 C C . ALA A 1 88 ? -4.488 -8.574 -10.737 1.00 79.38 88 ALA A C 1
ATOM 634 O O . ALA A 1 88 ? -4.899 -8.454 -11.890 1.00 79.38 88 ALA A O 1
ATOM 635 N N . GLY A 1 89 ? -5.288 -8.446 -9.674 1.00 85.06 89 GLY A N 1
ATOM 636 C CA . GLY A 1 89 ? -6.713 -8.125 -9.724 1.00 85.06 89 GLY A CA 1
ATOM 637 C C . GLY A 1 89 ? -7.042 -6.638 -9.574 1.00 85.06 89 GLY A C 1
ATOM 638 O O . GLY A 1 89 ? -8.223 -6.310 -9.489 1.00 85.06 89 GLY A O 1
ATOM 639 N N . VAL A 1 90 ? -6.043 -5.748 -9.512 1.00 89.62 90 VAL A N 1
ATOM 640 C CA . VAL A 1 90 ? -6.237 -4.301 -9.321 1.00 89.62 90 VAL A CA 1
ATOM 641 C C . VAL A 1 90 ? -5.345 -3.495 -10.266 1.00 89.62 90 VAL A C 1
ATOM 643 O O . VAL A 1 90 ? -4.148 -3.744 -10.383 1.00 89.62 90 VAL A O 1
ATOM 646 N N . SER A 1 91 ? -5.924 -2.520 -10.963 1.00 93.12 91 SER A N 1
ATOM 647 C CA . SER A 1 91 ? -5.196 -1.621 -11.862 1.00 93.12 91 SER A CA 1
ATOM 648 C C . SER A 1 91 ? -4.652 -0.396 -11.127 1.00 93.12 91 SER A C 1
ATOM 650 O O . SER A 1 91 ? -3.561 0.081 -11.448 1.00 93.12 91 SER A O 1
ATOM 652 N N . HIS A 1 92 ? -5.370 0.094 -10.116 1.00 95.50 92 HIS A N 1
ATOM 653 C CA . HIS A 1 92 ? -4.945 1.188 -9.254 1.00 95.50 92 HIS A CA 1
ATOM 654 C C . HIS A 1 92 ? -5.652 1.161 -7.896 1.00 95.50 92 HIS A C 1
ATOM 656 O O . HIS A 1 92 ? -6.767 0.664 -7.762 1.00 95.50 92 HIS A O 1
ATOM 662 N N . TYR A 1 93 ? -5.012 1.726 -6.875 1.00 95.62 93 TYR A N 1
ATOM 663 C CA . TYR A 1 93 ? -5.650 1.995 -5.587 1.00 95.62 93 TYR A CA 1
ATOM 664 C C . TYR A 1 93 ? -4.951 3.132 -4.846 1.00 95.62 93 TYR A C 1
ATOM 666 O O . TYR A 1 93 ? -3.748 3.346 -5.000 1.00 95.62 93 TYR A O 1
ATOM 674 N N . THR A 1 94 ? -5.699 3.841 -4.004 1.00 96.81 94 THR A N 1
ATOM 675 C CA . THR A 1 94 ? -5.180 4.936 -3.178 1.00 96.81 94 THR A CA 1
ATOM 676 C C . THR A 1 94 ? -5.460 4.660 -1.708 1.00 96.81 94 THR A C 1
ATOM 678 O O . THR A 1 94 ? -6.598 4.406 -1.321 1.00 96.81 94 THR A O 1
ATOM 681 N N . TYR A 1 95 ? -4.435 4.772 -0.865 1.00 95.88 95 TYR A N 1
ATOM 682 C CA . TYR A 1 95 ? -4.576 4.781 0.588 1.00 95.88 95 TYR A CA 1
ATOM 683 C C . TYR A 1 95 ? -4.385 6.188 1.146 1.00 95.88 95 TYR A C 1
ATOM 685 O O . TYR A 1 95 ? -3.500 6.933 0.723 1.00 95.88 95 TYR A O 1
ATOM 693 N N . ARG A 1 96 ? -5.151 6.507 2.189 1.00 96.12 96 ARG A N 1
ATOM 694 C CA . ARG A 1 96 ? -4.817 7.571 3.134 1.00 96.12 96 ARG A CA 1
ATOM 695 C C . ARG A 1 96 ? -4.047 6.951 4.290 1.00 96.12 96 ARG A C 1
ATOM 697 O O . ARG A 1 96 ? -4.587 6.100 4.995 1.00 96.12 96 ARG A O 1
ATOM 704 N N . ILE A 1 97 ? -2.806 7.380 4.489 1.00 93.31 97 ILE A N 1
ATOM 705 C CA . ILE A 1 97 ? -1.930 6.873 5.542 1.00 93.31 97 ILE A CA 1
ATOM 706 C C . ILE A 1 97 ? -1.786 7.908 6.647 1.00 93.31 97 ILE A C 1
ATOM 708 O O . ILE A 1 97 ? -1.436 9.060 6.404 1.00 93.31 97 ILE A O 1
ATOM 712 N N . ARG A 1 98 ? -1.992 7.455 7.883 1.00 92.50 98 ARG A N 1
ATOM 713 C CA . ARG A 1 98 ? -1.752 8.206 9.109 1.00 92.50 98 ARG A CA 1
ATOM 714 C C . ARG A 1 98 ? -0.719 7.481 9.957 1.00 92.50 98 ARG A C 1
ATOM 716 O O . ARG A 1 98 ? -0.962 6.367 10.413 1.00 92.50 98 ARG A O 1
ATOM 723 N N . SER A 1 99 ? 0.423 8.115 10.186 1.00 89.12 99 SER A N 1
ATOM 724 C CA . SER A 1 99 ? 1.488 7.595 11.041 1.00 89.12 99 SER A CA 1
ATOM 725 C C . SER A 1 99 ? 1.660 8.486 12.262 1.00 89.12 99 SER A C 1
ATOM 727 O O . SER A 1 99 ? 1.916 9.682 12.131 1.00 89.12 99 SER A O 1
ATOM 729 N N . THR A 1 100 ? 1.512 7.911 13.451 1.00 88.38 100 THR A N 1
ATOM 730 C CA . THR A 1 100 ? 1.726 8.596 14.725 1.00 88.38 100 THR A CA 1
ATOM 731 C C . THR A 1 100 ? 2.936 7.996 15.419 1.00 88.38 100 THR A C 1
ATOM 733 O O . THR A 1 100 ? 2.912 6.828 15.802 1.00 88.38 100 THR A O 1
ATOM 736 N N . ALA A 1 101 ? 3.971 8.804 15.624 1.00 85.81 101 ALA A N 1
ATOM 737 C CA . ALA A 1 101 ? 5.181 8.432 16.346 1.00 85.81 101 ALA A CA 1
ATOM 738 C C . ALA A 1 101 ? 5.588 9.574 17.282 1.00 85.81 101 ALA A C 1
ATOM 740 O O . ALA A 1 101 ? 5.544 10.741 16.902 1.00 85.81 101 ALA A O 1
ATOM 741 N N . GLN A 1 102 ? 5.956 9.248 18.525 1.00 82.50 102 GLN A N 1
ATOM 742 C CA . GLN A 1 102 ? 6.414 10.226 19.532 1.00 82.50 102 GLN A CA 1
ATOM 743 C C . GLN A 1 102 ? 5.476 11.444 19.723 1.00 82.50 102 GLN A C 1
ATOM 745 O O . GLN A 1 102 ? 5.922 12.564 19.953 1.00 82.50 102 GLN A O 1
ATOM 750 N N . GLY A 1 103 ? 4.158 11.241 19.607 1.00 79.88 103 GLY A N 1
ATOM 751 C CA . GLY A 1 103 ? 3.153 12.306 19.736 1.00 79.88 103 GLY A CA 1
ATOM 752 C C . GLY A 1 103 ? 3.006 13.211 18.506 1.00 79.88 103 GLY A C 1
ATOM 753 O O . GLY A 1 103 ? 2.099 14.040 18.474 1.00 79.88 103 GLY A O 1
ATOM 754 N N . GLN A 1 104 ? 3.833 13.033 17.476 1.00 84.88 104 GLN A N 1
ATOM 755 C CA . GLN A 1 104 ? 3.651 13.665 16.174 1.00 84.88 104 GLN A CA 1
ATOM 756 C C . GLN A 1 104 ? 2.825 12.758 15.270 1.00 84.88 104 GLN A C 1
ATOM 758 O O . GLN A 1 104 ? 2.994 11.541 15.275 1.00 84.88 104 GLN A O 1
ATOM 763 N N . THR A 1 105 ? 1.925 13.357 14.496 1.00 87.75 105 THR A N 1
ATOM 764 C CA . THR A 1 105 ? 1.115 12.644 13.508 1.00 87.75 105 THR A CA 1
ATOM 765 C C . THR A 1 105 ? 1.416 13.204 12.130 1.00 87.75 105 THR A C 1
ATOM 767 O O . THR A 1 105 ? 1.269 14.403 11.910 1.00 87.75 105 THR A O 1
ATOM 770 N N . MET A 1 106 ? 1.831 12.332 11.219 1.00 87.44 106 MET A N 1
ATOM 771 C CA . MET A 1 106 ? 1.942 12.621 9.797 1.00 87.44 106 MET A CA 1
ATOM 772 C C . MET A 1 106 ? 0.799 11.951 9.050 1.00 87.44 106 MET A C 1
ATOM 774 O O . MET A 1 106 ? 0.456 10.801 9.326 1.00 87.44 106 MET A O 1
ATOM 778 N N . GLU A 1 107 ? 0.230 12.674 8.097 1.00 90.56 107 GLU A N 1
ATOM 779 C CA . GLU A 1 107 ? -0.837 12.195 7.229 1.00 90.56 107 GLU A CA 1
ATOM 780 C C . GLU A 1 107 ? -0.454 12.485 5.778 1.00 90.56 107 GLU A C 1
ATOM 782 O O . GLU A 1 107 ? 0.044 13.569 5.468 1.00 90.56 107 GLU A O 1
ATOM 787 N N . TYR A 1 108 ? -0.611 11.491 4.912 1.00 92.75 108 TYR A N 1
ATOM 788 C CA . TYR A 1 108 ? -0.293 11.585 3.491 1.00 92.75 108 TYR A CA 1
ATOM 789 C C . TYR A 1 108 ? -1.131 10.582 2.703 1.00 92.75 108 TYR A C 1
ATOM 791 O O . TYR A 1 108 ? -1.613 9.590 3.252 1.00 92.75 108 TYR A O 1
ATOM 799 N N . THR A 1 109 ? -1.301 10.819 1.408 1.00 94.94 109 THR A N 1
ATOM 800 C CA . THR A 1 109 ? -1.899 9.832 0.503 1.00 94.94 109 THR A CA 1
ATOM 801 C C . THR A 1 109 ? -0.812 9.104 -0.266 1.00 94.94 109 THR A C 1
ATOM 803 O O . THR A 1 109 ? 0.251 9.664 -0.545 1.00 94.94 109 THR A O 1
ATOM 806 N N . VAL A 1 110 ? -1.064 7.839 -0.579 1.00 95.00 110 VAL A N 1
ATOM 807 C CA . VAL A 1 110 ? -0.245 7.056 -1.498 1.00 95.00 110 VAL A CA 1
ATOM 808 C C . VAL A 1 110 ? -1.153 6.417 -2.539 1.00 95.00 110 VAL A C 1
ATOM 810 O O . VAL A 1 110 ? -2.102 5.718 -2.191 1.00 95.00 110 VAL A O 1
ATOM 813 N N . SER A 1 111 ? -0.868 6.678 -3.806 1.00 95.44 111 SER A N 1
ATOM 814 C CA . SER A 1 111 ? -1.582 6.120 -4.949 1.00 95.44 111 SER A CA 1
ATOM 815 C C . SER A 1 111 ? -0.670 5.150 -5.678 1.00 95.44 111 SER A C 1
ATOM 817 O O . SER A 1 111 ? 0.487 5.468 -5.951 1.00 95.44 111 SER A O 1
ATOM 819 N N . TYR A 1 112 ? -1.200 3.979 -5.994 1.00 93.75 112 TYR A N 1
ATOM 820 C CA . TYR A 1 112 ? -0.532 2.911 -6.719 1.00 93.75 112 TYR A CA 1
ATOM 821 C C . TYR A 1 112 ? -1.239 2.695 -8.050 1.00 93.75 112 TYR A C 1
ATOM 823 O O . TYR A 1 112 ? -2.467 2.691 -8.099 1.00 93.75 112 TYR A O 1
ATOM 831 N N . SER A 1 113 ? -0.477 2.472 -9.114 1.00 95.12 113 SER A N 1
ATOM 832 C CA . SER A 1 113 ? -1.005 2.036 -10.408 1.00 95.12 113 SER A CA 1
ATOM 833 C C . SER A 1 113 ? -0.113 0.963 -11.010 1.00 95.12 113 SER A C 1
ATOM 835 O O . SER A 1 113 ? 1.105 1.003 -10.835 1.00 95.12 113 SER A O 1
ATOM 837 N N . PHE A 1 114 ? -0.719 0.004 -11.703 1.00 92.69 114 PHE A N 1
ATOM 838 C CA . PHE A 1 114 ? -0.040 -1.160 -12.259 1.00 92.69 114 PHE A CA 1
ATOM 839 C C . PHE A 1 114 ? -0.329 -1.262 -13.747 1.00 92.69 114 PHE A C 1
ATOM 841 O O . PHE A 1 114 ? -1.475 -1.303 -14.188 1.00 92.69 114 PHE A O 1
ATOM 848 N N . THR A 1 115 ? 0.731 -1.342 -14.540 1.00 93.62 115 THR A N 1
ATOM 849 C CA . THR A 1 115 ? 0.635 -1.545 -15.986 1.00 93.62 115 THR A CA 1
ATOM 850 C C . THR A 1 115 ? 1.554 -2.676 -16.415 1.00 93.62 115 THR A C 1
ATOM 852 O O . THR A 1 115 ? 2.596 -2.921 -15.810 1.00 93.62 115 THR A O 1
ATOM 855 N N . SER A 1 116 ? 1.178 -3.417 -17.458 1.00 91.75 116 SER A N 1
ATOM 856 C CA . SER A 1 116 ? 2.095 -4.402 -18.036 1.00 91.75 116 SER A CA 1
ATOM 857 C C . SER A 1 116 ? 3.253 -3.693 -18.735 1.00 91.75 116 SER A C 1
ATOM 859 O O . SER A 1 116 ? 3.054 -2.749 -19.493 1.00 91.75 116 SER A O 1
ATOM 861 N N . SER A 1 117 ? 4.468 -4.172 -18.496 1.00 94.44 117 SER A N 1
ATOM 862 C CA . SER A 1 117 ? 5.694 -3.629 -19.068 1.00 94.44 117 SER A CA 1
ATOM 863 C C . SER A 1 117 ? 6.708 -4.743 -19.343 1.00 94.44 117 SER A C 1
ATOM 865 O O . SER A 1 117 ? 6.428 -5.939 -19.211 1.00 94.44 117 SER A O 1
ATOM 867 N N . THR A 1 118 ? 7.903 -4.359 -19.777 1.00 92.81 118 THR A N 1
ATOM 868 C CA . THR A 1 118 ? 9.017 -5.276 -20.009 1.00 92.81 118 THR A CA 1
ATOM 869 C C . THR A 1 118 ? 10.311 -4.629 -19.541 1.00 92.81 118 THR A C 1
ATOM 871 O O . THR A 1 118 ? 10.597 -3.481 -19.880 1.00 92.81 118 THR A O 1
ATOM 874 N N . TYR A 1 119 ? 11.118 -5.373 -18.786 1.00 92.12 119 TYR A N 1
ATOM 875 C CA . TYR A 1 119 ? 12.429 -4.936 -18.320 1.00 92.12 119 TYR A CA 1
ATOM 876 C C . TYR A 1 119 ? 13.480 -5.994 -18.658 1.00 92.12 119 TYR A C 1
ATOM 878 O O . TYR A 1 119 ? 13.341 -7.156 -18.287 1.00 92.12 119 TYR A O 1
ATOM 886 N N . GLN A 1 120 ? 14.514 -5.602 -19.411 1.00 92.88 120 GLN A N 1
ATOM 887 C CA . GLN A 1 120 ? 15.572 -6.503 -19.901 1.00 92.88 120 GLN A CA 1
ATOM 888 C C . GLN A 1 120 ? 15.033 -7.781 -20.582 1.00 92.88 120 GLN A C 1
ATOM 890 O O . GLN A 1 120 ? 15.549 -8.878 -20.383 1.00 92.88 120 GLN A O 1
ATOM 895 N N . GLY A 1 121 ? 13.957 -7.647 -21.367 1.00 88.81 121 GLY A N 1
ATOM 896 C CA . GLY A 1 121 ? 13.316 -8.768 -22.069 1.00 88.81 121 GLY A CA 1
ATOM 897 C C . GLY A 1 121 ? 12.418 -9.657 -21.199 1.00 88.81 121 GLY A C 1
ATOM 898 O O . GLY A 1 121 ? 11.815 -10.588 -21.724 1.00 88.81 121 GLY A O 1
ATOM 899 N N . ARG A 1 122 ? 12.285 -9.376 -19.896 1.00 89.50 122 ARG A N 1
ATOM 900 C CA . ARG A 1 122 ? 11.356 -10.070 -18.993 1.00 89.50 122 ARG A CA 1
ATOM 901 C C . ARG A 1 122 ? 10.045 -9.306 -18.890 1.00 89.50 122 ARG A C 1
ATOM 903 O O . ARG A 1 122 ? 10.056 -8.088 -18.713 1.00 89.50 122 ARG A O 1
ATOM 910 N N . SER A 1 123 ? 8.925 -10.018 -18.979 1.00 90.69 123 SER A N 1
ATOM 911 C CA . SER A 1 123 ? 7.610 -9.432 -18.707 1.00 90.69 123 SER A CA 1
ATOM 912 C C . SER A 1 123 ? 7.515 -9.057 -17.230 1.00 90.69 123 SER A C 1
ATOM 914 O O . SER A 1 123 ? 7.792 -9.879 -16.365 1.00 90.69 123 SER A O 1
ATOM 916 N N . CYS A 1 124 ? 7.115 -7.824 -16.940 1.00 92.31 124 CYS A N 1
ATOM 917 C CA . CYS A 1 124 ? 7.028 -7.305 -15.577 1.00 92.31 124 CYS A CA 1
ATOM 918 C C . CYS A 1 124 ? 5.810 -6.384 -15.434 1.00 92.31 124 CYS A C 1
ATOM 920 O O . CYS A 1 124 ? 5.258 -5.904 -16.427 1.00 92.31 124 CYS A O 1
ATOM 922 N N . TRP A 1 125 ? 5.391 -6.120 -14.206 1.00 91.62 125 TRP A N 1
ATOM 923 C CA . TRP A 1 125 ? 4.505 -5.010 -13.879 1.00 91.62 125 TRP A CA 1
ATOM 924 C C . TRP A 1 125 ? 5.337 -3.740 -13.714 1.00 91.62 125 TRP A C 1
ATOM 926 O O . TRP A 1 125 ? 6.339 -3.750 -13.006 1.00 91.62 125 TRP A O 1
ATOM 936 N N . LEU A 1 126 ? 4.946 -2.647 -14.361 1.00 94.69 126 LEU A N 1
ATOM 937 C CA . LEU A 1 126 ? 5.373 -1.310 -13.972 1.00 94.69 126 LEU A CA 1
ATOM 938 C C . LEU A 1 126 ? 4.381 -0.802 -12.931 1.00 94.69 126 LEU A C 1
ATOM 940 O O . LEU A 1 126 ? 3.217 -0.554 -13.245 1.00 94.69 126 LEU A O 1
ATOM 944 N N . GLN A 1 127 ? 4.865 -0.667 -11.705 1.00 94.19 127 GLN A N 1
ATOM 945 C CA . GLN A 1 127 ? 4.163 -0.038 -10.607 1.00 94.19 127 GLN A CA 1
ATOM 946 C C . GLN A 1 127 ? 4.598 1.425 -10.511 1.00 94.1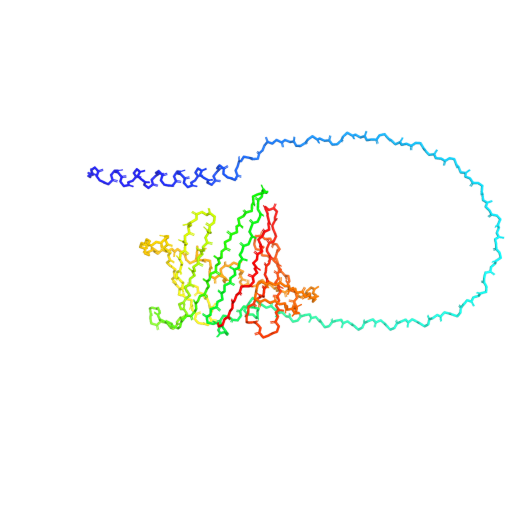9 127 GLN A C 1
ATOM 948 O O . GLN A 1 127 ? 5.772 1.700 -10.248 1.00 94.1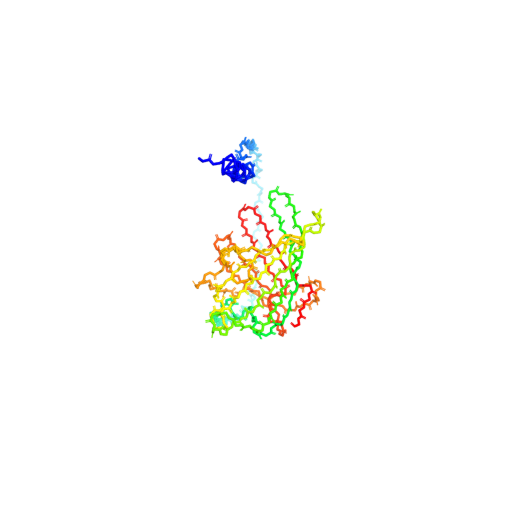9 127 GLN A O 1
ATOM 953 N N . GLU A 1 128 ? 3.674 2.364 -10.689 1.00 95.44 128 GLU A N 1
ATOM 954 C CA . GLU A 1 128 ? 3.913 3.773 -10.365 1.00 95.44 128 GLU A CA 1
ATOM 955 C C . GLU A 1 128 ? 3.274 4.099 -9.018 1.00 95.44 128 GLU A C 1
ATOM 957 O O . GLU A 1 128 ? 2.133 3.718 -8.749 1.00 95.44 128 GLU A O 1
ATOM 962 N N . ILE A 1 129 ? 4.034 4.785 -8.169 1.00 94.75 129 ILE A N 1
ATOM 963 C CA . ILE A 1 129 ? 3.648 5.118 -6.800 1.00 94.75 129 ILE A CA 1
ATOM 964 C C . ILE A 1 129 ? 3.772 6.624 -6.645 1.00 94.75 129 ILE A C 1
ATOM 966 O O . ILE A 1 129 ? 4.849 7.179 -6.857 1.00 94.75 129 ILE A O 1
ATOM 970 N N . GLU A 1 130 ? 2.699 7.292 -6.253 1.00 95.69 130 GLU A N 1
ATOM 971 C CA . GLU A 1 130 ? 2.701 8.722 -5.963 1.00 95.69 130 GLU A CA 1
ATOM 972 C C . GLU A 1 130 ? 2.317 8.941 -4.505 1.00 95.69 130 GLU A C 1
ATOM 974 O O . GLU A 1 130 ? 1.233 8.562 -4.076 1.00 95.69 130 GLU A O 1
ATOM 979 N N . MET A 1 131 ? 3.212 9.550 -3.732 1.00 93.62 131 MET A N 1
ATOM 980 C CA . MET A 1 131 ? 2.987 9.899 -2.335 1.00 93.62 131 MET A CA 1
ATOM 981 C C . MET A 1 131 ? 2.844 11.412 -2.211 1.00 93.62 131 MET A C 1
ATOM 983 O O . MET A 1 131 ? 3.760 12.155 -2.575 1.00 93.62 131 MET A O 1
ATOM 987 N N . LYS A 1 132 ? 1.726 11.877 -1.656 1.00 92.88 132 LYS A N 1
ATOM 988 C CA . LYS A 1 132 ? 1.462 13.301 -1.426 1.00 92.88 132 LYS A CA 1
ATOM 989 C C . LYS A 1 132 ? 1.423 13.600 0.062 1.00 92.88 132 LYS A C 1
ATOM 991 O O . LYS A 1 132 ? 0.490 13.230 0.768 1.00 92.88 132 LYS A O 1
ATOM 996 N N . MET A 1 133 ? 2.446 14.309 0.521 1.00 88.75 133 MET A N 1
ATOM 997 C CA . MET A 1 133 ? 2.536 14.874 1.863 1.00 88.75 133 MET A CA 1
ATOM 998 C C . MET A 1 133 ? 1.955 16.290 1.826 1.00 88.75 133 MET A C 1
ATOM 1000 O O . MET A 1 133 ? 2.681 17.268 1.633 1.00 88.75 133 MET A O 1
ATOM 1004 N N . GLU A 1 134 ? 0.628 16.389 1.935 1.00 83.25 134 GLU A N 1
ATOM 1005 C CA . GLU A 1 134 ? -0.112 17.641 1.717 1.00 83.25 134 GLU A CA 1
ATOM 1006 C C . GLU A 1 134 ? 0.317 18.756 2.675 1.00 83.25 134 GLU A C 1
ATOM 1008 O O . GLU A 1 134 ? 0.535 19.886 2.241 1.00 83.25 134 GLU A O 1
ATOM 1013 N N . ALA A 1 135 ? 0.534 18.434 3.954 1.00 80.06 135 ALA A N 1
ATOM 1014 C CA . ALA A 1 135 ? 0.944 19.414 4.961 1.00 80.06 135 ALA A CA 1
ATOM 1015 C C . ALA A 1 135 ? 2.320 20.047 4.669 1.00 80.06 135 ALA A C 1
ATOM 1017 O O . ALA A 1 135 ? 2.592 21.166 5.101 1.00 80.06 135 ALA A O 1
ATOM 1018 N N . GLN A 1 136 ? 3.184 19.347 3.933 1.00 83.62 136 GLN A N 1
ATOM 1019 C CA . GLN A 1 136 ? 4.522 19.798 3.554 1.00 83.62 136 GLN A CA 1
ATOM 1020 C C . GLN A 1 136 ? 4.587 20.306 2.105 1.00 83.62 136 GLN A C 1
ATOM 1022 O O . GLN A 1 136 ? 5.615 20.844 1.699 1.00 83.62 136 GLN A O 1
ATOM 1027 N N . GLY A 1 137 ? 3.529 20.111 1.310 1.00 86.25 137 GLY A N 1
ATOM 1028 C CA . GLY A 1 137 ? 3.529 20.409 -0.124 1.00 86.25 137 GLY A CA 1
ATOM 1029 C C . GLY A 1 137 ? 4.521 19.557 -0.928 1.00 86.25 137 GLY A C 1
ATOM 1030 O O . GLY A 1 137 ? 4.976 19.981 -1.990 1.00 86.25 137 GLY A O 1
ATOM 1031 N N . ILE A 1 138 ? 4.892 18.373 -0.426 1.00 89.81 138 ILE A N 1
ATOM 1032 C CA . ILE A 1 138 ? 5.883 17.495 -1.064 1.00 89.81 138 ILE A CA 1
ATOM 1033 C C . ILE A 1 138 ? 5.163 16.356 -1.783 1.00 89.81 138 ILE A C 1
ATOM 1035 O O . ILE A 1 138 ? 4.341 15.650 -1.201 1.00 89.81 138 ILE A O 1
ATOM 1039 N N . THR A 1 139 ? 5.518 16.145 -3.049 1.00 92.81 139 THR A N 1
ATOM 1040 C CA . THR A 1 139 ? 5.124 14.958 -3.818 1.00 92.81 139 THR A CA 1
ATOM 1041 C C . THR A 1 139 ? 6.354 14.098 -4.061 1.00 92.81 139 THR A C 1
ATOM 1043 O O . THR A 1 139 ? 7.337 14.583 -4.614 1.00 92.81 139 THR A O 1
ATOM 1046 N N . MET A 1 140 ? 6.310 12.835 -3.658 1.00 93.25 140 MET A N 1
ATOM 1047 C CA . MET A 1 140 ? 7.332 11.839 -3.979 1.00 93.25 140 MET A CA 1
ATOM 1048 C C . MET A 1 140 ? 6.745 10.866 -4.987 1.00 93.25 140 MET A C 1
ATOM 1050 O O . MET A 1 140 ? 5.602 10.443 -4.841 1.00 93.25 140 MET A O 1
ATOM 1054 N N . ARG A 1 141 ? 7.514 10.500 -6.004 1.00 95.69 141 ARG A N 1
ATOM 1055 C CA . ARG A 1 141 ? 7.096 9.526 -7.008 1.00 95.69 141 ARG A CA 1
ATOM 1056 C C . ARG A 1 141 ? 8.106 8.400 -7.088 1.00 95.69 141 ARG A C 1
ATOM 1058 O O . ARG A 1 141 ? 9.306 8.657 -7.074 1.00 95.69 141 ARG A O 1
ATOM 1065 N N . TYR A 1 142 ? 7.618 7.175 -7.204 1.00 95.06 142 TYR A N 1
ATOM 1066 C CA . TYR A 1 142 ? 8.428 5.996 -7.463 1.00 95.06 142 TYR A CA 1
ATOM 1067 C C . TYR A 1 142 ? 7.919 5.265 -8.695 1.00 95.06 142 TYR A C 1
ATOM 1069 O O . TYR A 1 142 ? 6.730 5.286 -9.011 1.00 95.06 142 TYR A O 1
ATOM 1077 N N . ARG A 1 143 ? 8.840 4.581 -9.361 1.00 96.00 143 ARG A N 1
ATOM 1078 C CA . ARG A 1 143 ? 8.543 3.553 -10.353 1.00 96.00 143 ARG A CA 1
ATOM 1079 C C . ARG A 1 143 ? 9.263 2.295 -9.944 1.00 96.00 143 ARG A C 1
ATOM 1081 O O . ARG A 1 143 ? 10.469 2.349 -9.713 1.00 96.00 143 ARG A O 1
ATOM 1088 N N . ALA A 1 144 ? 8.551 1.185 -9.877 1.00 94.00 144 ALA A N 1
ATOM 1089 C CA . ALA A 1 144 ? 9.133 -0.122 -9.641 1.00 94.00 144 ALA A CA 1
ATOM 1090 C C . ALA A 1 144 ? 8.722 -1.076 -10.760 1.00 94.00 144 ALA A C 1
ATOM 1092 O O . ALA A 1 144 ? 7.554 -1.153 -11.129 1.00 94.00 144 ALA A O 1
ATOM 1093 N N . TRP A 1 145 ? 9.689 -1.804 -11.306 1.00 94.19 145 TRP A N 1
ATOM 1094 C CA . TRP A 1 145 ? 9.434 -2.897 -12.237 1.00 94.19 145 TRP A CA 1
ATOM 1095 C C . TRP A 1 145 ? 9.431 -4.185 -11.429 1.00 94.19 145 TRP A C 1
ATOM 1097 O O . TRP A 1 145 ? 10.471 -4.560 -10.896 1.00 94.19 145 TRP A O 1
ATOM 1107 N N . LEU A 1 146 ? 8.278 -4.833 -11.311 1.00 89.00 146 LEU A N 1
ATOM 1108 C CA . LEU A 1 146 ? 8.085 -6.042 -10.517 1.00 89.00 146 LEU A CA 1
ATOM 1109 C C . LEU A 1 146 ? 7.939 -7.245 -11.442 1.00 89.00 146 LEU A C 1
ATOM 1111 O O . LEU A 1 146 ? 7.172 -7.204 -12.401 1.00 89.00 146 LEU A O 1
ATOM 1115 N N . ASP A 1 147 ? 8.664 -8.317 -11.169 1.00 86.38 147 ASP A N 1
ATOM 1116 C CA . ASP A 1 147 ? 8.477 -9.591 -11.856 1.00 86.38 147 ASP A CA 1
ATOM 1117 C C . ASP A 1 147 ? 7.011 -10.055 -11.753 1.00 86.38 147 ASP A C 1
ATOM 1119 O O . ASP A 1 147 ? 6.389 -9.909 -10.700 1.00 86.38 147 ASP A O 1
ATOM 1123 N N . LYS A 1 148 ? 6.423 -10.557 -12.847 1.00 82.88 148 LYS A N 1
ATOM 1124 C CA . LYS A 1 148 ? 4.983 -10.878 -12.863 1.00 82.88 148 LYS A CA 1
ATOM 1125 C C . LYS A 1 148 ? 4.613 -12.046 -11.955 1.00 82.88 148 LYS A C 1
ATOM 1127 O O . LYS A 1 148 ? 3.497 -12.052 -11.446 1.00 82.88 148 LYS A O 1
ATOM 1132 N N . ASP A 1 149 ? 5.531 -12.990 -11.772 1.00 77.25 149 ASP A N 1
ATOM 1133 C CA . ASP A 1 149 ? 5.260 -14.240 -11.066 1.00 77.25 149 ASP A CA 1
ATOM 1134 C C . ASP A 1 149 ? 5.643 -14.122 -9.590 1.00 77.25 149 ASP A C 1
ATOM 1136 O O . ASP A 1 149 ? 4.897 -14.527 -8.704 1.00 77.25 149 ASP A O 1
ATOM 1140 N N . THR A 1 150 ? 6.808 -13.532 -9.318 1.00 75.69 150 THR A N 1
ATOM 1141 C CA . THR A 1 150 ? 7.374 -13.452 -7.962 1.00 75.69 150 THR A CA 1
ATOM 1142 C C . THR A 1 150 ? 7.114 -12.120 -7.265 1.00 75.69 150 THR A C 1
ATOM 1144 O O . THR A 1 150 ? 7.397 -11.993 -6.076 1.00 75.69 150 THR A O 1
ATOM 1147 N N . LEU A 1 151 ? 6.640 -11.102 -7.997 1.00 77.19 151 LEU A N 1
ATOM 1148 C CA . LEU A 1 151 ? 6.551 -9.704 -7.548 1.00 77.19 151 LEU A CA 1
ATOM 1149 C C . LEU A 1 151 ? 7.889 -9.115 -7.069 1.00 77.19 151 LEU A C 1
ATOM 1151 O O . LEU A 1 151 ? 7.925 -8.027 -6.488 1.00 77.19 151 LEU A O 1
ATOM 115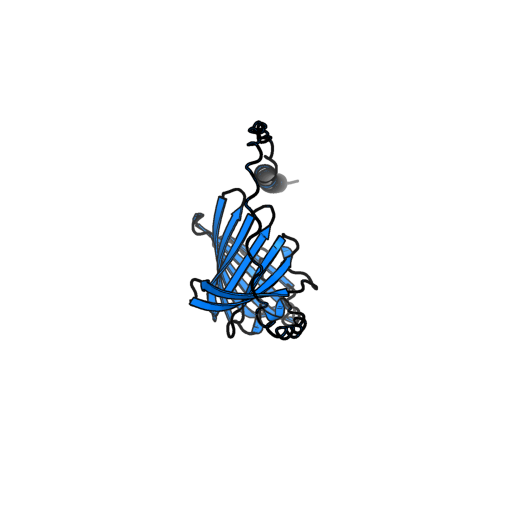5 N N . ALA A 1 152 ? 9.006 -9.796 -7.344 1.00 81.44 152 ALA A N 1
ATOM 1156 C CA . ALA A 1 152 ? 10.331 -9.326 -6.996 1.00 81.44 152 ALA A CA 1
ATOM 1157 C C . ALA A 1 152 ? 10.638 -8.033 -7.755 1.00 81.44 152 ALA A C 1
ATOM 1159 O O . ALA A 1 152 ? 10.475 -7.948 -8.975 1.00 81.44 152 ALA A O 1
ATOM 1160 N N . CYS A 1 153 ? 11.116 -7.018 -7.040 1.00 87.62 153 CYS A N 1
ATOM 1161 C CA . CYS A 1 153 ? 11.513 -5.768 -7.666 1.00 87.62 153 CYS A CA 1
ATOM 1162 C C . CYS A 1 153 ? 12.801 -5.960 -8.481 1.00 87.62 153 CYS A C 1
ATOM 1164 O O . CYS A 1 153 ? 13.852 -6.319 -7.951 1.00 87.62 153 CYS A O 1
ATOM 1166 N N . LEU A 1 154 ? 12.701 -5.705 -9.783 1.00 91.56 154 LEU A N 1
ATOM 1167 C CA . LEU A 1 154 ? 13.775 -5.799 -10.770 1.00 91.56 154 LEU A CA 1
ATOM 1168 C C . LEU A 1 154 ? 14.547 -4.481 -10.900 1.00 91.56 154 LEU A C 1
ATOM 1170 O O . LEU A 1 154 ? 15.752 -4.475 -11.144 1.00 91.56 154 LEU A O 1
ATOM 1174 N N . LYS A 1 155 ? 13.839 -3.357 -10.769 1.00 94.44 155 LYS A N 1
ATOM 1175 C CA . LYS A 1 155 ? 14.381 -1.998 -10.855 1.00 94.44 155 LYS A CA 1
ATOM 1176 C C . LYS A 1 155 ? 13.474 -1.047 -10.089 1.00 94.44 155 LYS A C 1
ATOM 1178 O O . LYS A 1 155 ? 12.257 -1.202 -10.146 1.00 94.44 155 LYS A O 1
ATOM 1183 N N . ALA A 1 156 ? 14.063 -0.031 -9.464 1.00 95.12 156 ALA A N 1
ATOM 1184 C CA . ALA A 1 156 ? 13.323 1.080 -8.893 1.00 95.12 156 ALA A CA 1
ATOM 1185 C C . ALA A 1 156 ? 13.934 2.440 -9.252 1.00 95.12 156 ALA A C 1
ATOM 1187 O O . ALA A 1 156 ? 15.153 2.604 -9.355 1.00 95.12 156 ALA A O 1
ATOM 1188 N N . GLU A 1 157 ? 13.066 3.429 -9.421 1.00 96.44 157 GLU A N 1
ATOM 1189 C CA . GLU A 1 157 ? 13.418 4.833 -9.605 1.00 96.44 157 GLU A CA 1
ATOM 1190 C C . GLU A 1 157 ? 12.569 5.709 -8.689 1.00 96.44 157 GLU A C 1
ATOM 1192 O O . GLU A 1 157 ? 11.452 5.344 -8.325 1.00 96.44 157 GLU A O 1
ATOM 1197 N N . MET A 1 158 ? 13.101 6.876 -8.340 1.00 96.31 158 MET A N 1
ATOM 1198 C CA . MET A 1 158 ? 12.451 7.878 -7.506 1.00 96.31 158 MET A CA 1
ATOM 1199 C C . MET A 1 158 ? 12.564 9.263 -8.149 1.00 96.31 158 MET A C 1
ATOM 1201 O O . MET A 1 158 ? 13.566 9.580 -8.790 1.00 96.31 158 MET A O 1
ATOM 1205 N N . SER A 1 159 ? 11.550 10.098 -7.951 1.00 94.81 159 SER A N 1
ATOM 1206 C CA . SER A 1 159 ? 11.549 11.522 -8.274 1.00 94.81 159 SER A CA 1
ATOM 1207 C C . SER A 1 159 ? 10.887 12.314 -7.143 1.00 94.81 159 SER A C 1
ATOM 1209 O O . SER A 1 159 ? 9.945 11.845 -6.502 1.00 94.81 159 SER A O 1
ATOM 1211 N N . VAL A 1 160 ? 11.390 13.523 -6.890 1.00 93.12 160 VAL A N 1
ATOM 1212 C CA . VAL A 1 160 ? 10.856 14.454 -5.885 1.00 93.12 160 VAL A CA 1
ATOM 1213 C C . VAL A 1 160 ? 10.261 15.661 -6.598 1.00 93.12 160 VAL A C 1
ATOM 1215 O O . VAL A 1 160 ? 10.933 16.315 -7.398 1.00 93.12 160 VAL A O 1
ATOM 1218 N N . GLY A 1 161 ? 9.000 15.975 -6.315 1.00 87.25 161 GLY A N 1
ATOM 1219 C CA . GLY A 1 161 ? 8.248 17.002 -7.026 1.00 87.25 161 GLY A CA 1
ATOM 1220 C C . GLY A 1 161 ? 8.247 16.711 -8.525 1.00 87.25 161 GLY A C 1
ATOM 1221 O O . GLY A 1 161 ? 7.948 15.594 -8.936 1.00 87.25 161 GLY A O 1
ATOM 1222 N N . ASN A 1 162 ? 8.617 17.701 -9.338 1.00 87.62 162 ASN A N 1
ATOM 1223 C CA . ASN A 1 162 ? 8.796 17.572 -10.793 1.00 87.62 162 ASN A CA 1
ATOM 1224 C C . ASN A 1 162 ? 10.268 17.355 -11.197 1.00 87.62 162 ASN A C 1
ATOM 1226 O O . ASN A 1 162 ? 10.662 17.684 -12.315 1.00 87.62 162 ASN A O 1
ATOM 1230 N N . GLY A 1 163 ? 11.097 16.866 -10.273 1.00 91.81 163 GLY A N 1
ATOM 1231 C CA . GLY A 1 163 ? 12.510 16.606 -10.516 1.00 91.81 163 GLY A CA 1
ATOM 1232 C C . GLY A 1 163 ? 12.765 15.428 -11.468 1.00 91.81 163 GLY A C 1
ATOM 1233 O O . GLY A 1 163 ? 11.850 14.667 -11.804 1.00 91.81 163 GLY A O 1
ATOM 1234 N N . PRO A 1 164 ? 14.023 15.248 -11.904 1.00 95.31 164 PRO A N 1
ATOM 1235 C CA . PRO A 1 164 ? 14.404 14.113 -12.733 1.00 95.31 164 PRO A CA 1
ATOM 1236 C C . PRO A 1 164 ? 14.263 12.791 -11.969 1.00 95.31 164 PRO A C 1
ATOM 1238 O O . PRO A 1 164 ? 14.389 12.743 -10.746 1.00 95.31 164 PRO A O 1
ATOM 1241 N N . TRP A 1 165 ? 14.049 11.709 -12.713 1.00 96.62 165 TRP A N 1
ATOM 1242 C CA . TRP A 1 165 ? 14.080 10.355 -12.169 1.00 96.62 165 TRP A CA 1
ATOM 1243 C C . TRP A 1 165 ? 15.512 9.932 -11.844 1.00 96.62 165 TRP A C 1
ATOM 1245 O O . TRP A 1 165 ? 16.429 10.128 -12.643 1.00 96.62 165 TRP A O 1
ATOM 1255 N N . GLN A 1 166 ? 15.692 9.328 -10.674 1.00 96.31 166 GLN A N 1
ATOM 1256 C CA . GLN A 1 166 ? 16.964 8.792 -10.205 1.00 96.31 166 GLN A CA 1
ATOM 1257 C C . GLN A 1 166 ? 16.790 7.325 -9.820 1.00 96.31 166 GLN A C 1
ATOM 1259 O O . GLN A 1 166 ? 15.800 6.959 -9.192 1.00 96.31 166 GLN A O 1
ATOM 1264 N N . SER A 1 167 ? 17.758 6.481 -10.179 1.00 95.06 167 SER A N 1
ATOM 1265 C CA . SER A 1 167 ? 17.741 5.073 -9.773 1.00 95.06 167 SER A CA 1
ATOM 1266 C C . SER A 1 167 ? 17.915 4.959 -8.262 1.00 95.06 167 SER A C 1
ATOM 1268 O O . SER A 1 167 ? 18.802 5.594 -7.689 1.00 95.06 167 SER A O 1
ATOM 1270 N N . VAL A 1 168 ? 17.113 4.102 -7.636 1.00 93.56 168 VAL A N 1
ATOM 1271 C CA . VAL A 1 168 ? 17.219 3.765 -6.212 1.00 93.56 168 VAL A CA 1
ATOM 1272 C C . VAL A 1 168 ? 17.248 2.245 -6.034 1.00 93.56 168 VAL A C 1
ATOM 1274 O O . VAL A 1 168 ? 16.749 1.516 -6.895 1.00 93.56 168 VAL A O 1
ATOM 1277 N N . PRO A 1 169 ? 17.835 1.725 -4.943 1.00 91.44 169 PRO A N 1
ATOM 1278 C CA . PRO A 1 169 ? 17.691 0.320 -4.587 1.00 91.44 169 PRO A CA 1
ATOM 1279 C C . PRO A 1 169 ? 16.217 -0.063 -4.432 1.00 91.44 169 PRO A C 1
ATOM 1281 O O . PRO A 1 169 ? 15.438 0.686 -3.846 1.00 91.44 169 PRO A O 1
ATOM 1284 N N . CYS A 1 170 ? 15.849 -1.264 -4.875 1.00 85.06 170 CYS A N 1
ATOM 1285 C CA . CYS A 1 170 ? 14.491 -1.792 -4.718 1.00 85.06 170 CYS A CA 1
ATOM 1286 C C . CYS A 1 170 ? 14.006 -1.809 -3.260 1.00 85.06 170 CYS A C 1
ATOM 1288 O O . CYS A 1 170 ? 12.828 -1.600 -3.008 1.00 85.06 170 CYS A O 1
ATOM 1290 N N . SER A 1 171 ? 14.915 -1.967 -2.293 1.00 81.50 171 SER A N 1
AT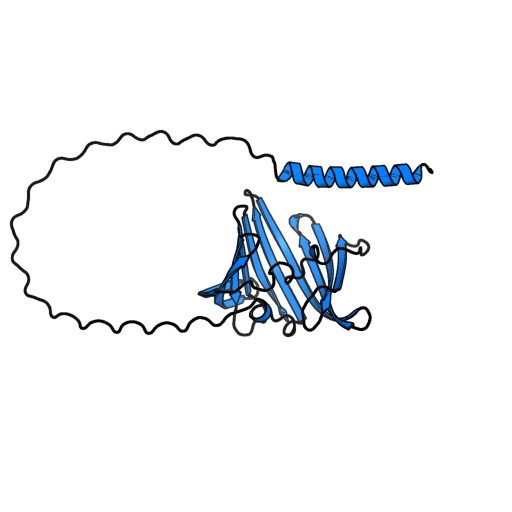OM 1291 C CA . SER A 1 171 ? 14.597 -1.896 -0.861 1.00 81.50 171 SER A CA 1
ATOM 1292 C C . SER A 1 171 ? 14.132 -0.512 -0.386 1.00 81.50 171 SER A C 1
ATOM 1294 O O . SER A 1 171 ? 13.657 -0.392 0.737 1.00 81.50 171 SER A O 1
ATOM 1296 N N . GLN A 1 172 ? 14.320 0.540 -1.190 1.00 82.75 172 GLN A N 1
ATOM 1297 C CA . GLN A 1 172 ? 13.870 1.903 -0.889 1.00 82.75 172 GLN A CA 1
ATOM 1298 C C . GLN A 1 172 ? 12.537 2.251 -1.562 1.00 82.75 172 GLN A C 1
ATOM 1300 O O . GLN A 1 172 ? 11.953 3.282 -1.233 1.00 82.75 172 GLN A O 1
ATOM 1305 N N . ALA A 1 173 ? 12.064 1.436 -2.510 1.00 83.19 173 ALA A N 1
ATOM 1306 C CA . ALA A 1 173 ? 10.784 1.661 -3.163 1.00 83.19 173 ALA A CA 1
ATOM 1307 C C . ALA A 1 173 ? 9.651 1.125 -2.274 1.00 83.19 173 ALA A C 1
ATOM 1309 O O . ALA A 1 173 ? 9.670 -0.053 -1.916 1.00 83.19 173 ALA A O 1
ATOM 1310 N N . PRO A 1 174 ? 8.647 1.946 -1.926 1.00 81.56 174 PRO A N 1
ATOM 1311 C CA . PRO A 1 174 ? 7.549 1.539 -1.057 1.00 81.56 174 PRO A CA 1
ATOM 1312 C C . PRO A 1 174 ? 6.486 0.784 -1.859 1.00 81.56 174 PRO A C 1
ATOM 1314 O O . PRO A 1 174 ? 5.331 1.201 -1.917 1.00 81.56 174 PRO A O 1
ATOM 1317 N N . THR A 1 175 ? 6.871 -0.326 -2.491 1.00 72.25 175 THR A N 1
ATOM 1318 C CA . THR A 1 175 ? 6.054 -1.082 -3.458 1.00 72.25 175 THR A CA 1
ATOM 1319 C C . THR A 1 175 ? 4.759 -1.654 -2.878 1.00 72.25 175 THR A C 1
ATOM 1321 O O . THR A 1 175 ? 4.012 -2.319 -3.585 1.00 72.25 175 THR A O 1
ATOM 1324 N N . GLY A 1 176 ? 4.495 -1.470 -1.581 1.00 64.94 176 GLY A N 1
ATOM 1325 C CA . GLY A 1 176 ? 3.402 -2.135 -0.867 1.00 64.94 176 GLY A CA 1
ATOM 1326 C C . GLY A 1 176 ? 3.611 -3.648 -0.731 1.00 64.94 176 GLY A C 1
ATOM 1327 O O . GLY A 1 176 ? 2.842 -4.302 -0.046 1.00 64.94 176 GLY A O 1
ATOM 1328 N N . THR A 1 177 ? 4.668 -4.177 -1.354 1.00 52.88 177 THR A N 1
ATOM 1329 C CA . THR A 1 177 ? 5.138 -5.566 -1.293 1.00 52.88 177 THR A CA 1
ATOM 1330 C C . THR A 1 177 ? 6.504 -5.672 -0.602 1.00 52.88 177 THR A C 1
ATOM 1332 O O . THR A 1 177 ? 6.897 -6.739 -0.140 1.00 52.88 177 THR A O 1
ATOM 1335 N N . ALA A 1 178 ? 7.247 -4.561 -0.505 1.00 34.72 178 ALA A N 1
ATOM 1336 C CA . ALA A 1 178 ? 8.547 -4.483 0.149 1.00 34.72 178 ALA A CA 1
ATOM 1337 C C . ALA A 1 178 ? 8.374 -4.263 1.660 1.00 34.72 178 ALA A C 1
ATOM 1339 O O . ALA A 1 178 ? 8.284 -3.130 2.132 1.00 34.72 178 ALA A O 1
ATOM 1340 N N . GLY A 1 179 ? 8.319 -5.358 2.419 1.00 39.97 179 GLY A N 1
ATOM 1341 C CA . GLY A 1 179 ? 8.198 -5.292 3.878 1.00 39.97 179 GLY A CA 1
ATOM 1342 C C . GLY A 1 179 ? 7.870 -6.601 4.592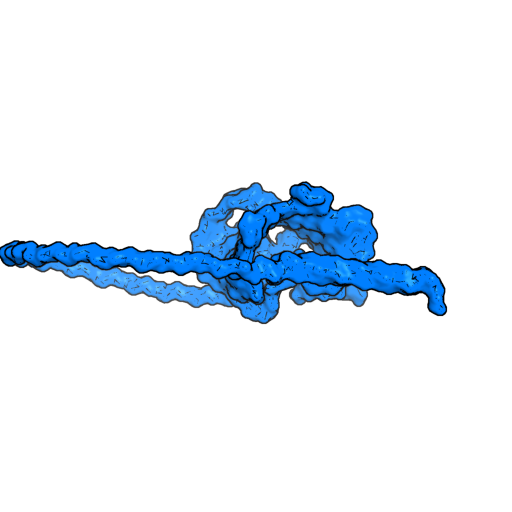 1.00 39.97 179 GLY A C 1
ATOM 1343 O O . GLY A 1 179 ? 8.102 -6.685 5.796 1.00 39.97 179 GLY A O 1
ATOM 1344 N N . GLU A 1 180 ? 7.420 -7.638 3.888 1.00 47.16 180 GLU A N 1
ATOM 1345 C CA . GLU A 1 180 ? 7.081 -8.930 4.488 1.00 47.16 180 GLU A CA 1
ATOM 1346 C C . GLU A 1 180 ? 7.774 -10.056 3.732 1.00 47.16 180 GLU A C 1
ATOM 1348 O O . GLU A 1 180 ? 7.446 -10.367 2.592 1.00 47.16 180 GLU A O 1
ATOM 1353 N N . GLY A 1 181 ? 8.816 -10.609 4.355 1.00 41.66 181 GLY A N 1
ATOM 1354 C CA . GLY A 1 181 ? 9.606 -11.686 3.773 1.00 41.66 181 GLY A CA 1
ATOM 1355 C C . GLY A 1 181 ? 8.770 -12.929 3.477 1.00 41.66 181 GLY A C 1
ATOM 1356 O O . GLY A 1 181 ? 7.687 -13.129 4.032 1.00 41.66 181 GLY A O 1
ATOM 1357 N N . GLU A 1 182 ? 9.324 -13.802 2.638 1.00 44.22 182 GLU A N 1
ATOM 1358 C CA . GLU A 1 182 ? 8.915 -15.203 2.603 1.00 44.22 182 GLU A CA 1
ATOM 1359 C C . GLU A 1 182 ? 8.741 -15.714 4.045 1.00 44.22 182 GLU A C 1
ATOM 1361 O O . GLU A 1 182 ? 9.673 -15.671 4.850 1.00 44.22 182 GLU A O 1
ATOM 1366 N N . GLY A 1 183 ? 7.526 -16.147 4.391 1.00 54.50 183 GLY A N 1
ATOM 1367 C CA . GLY A 1 183 ? 7.228 -16.758 5.688 1.00 54.50 183 GLY A CA 1
ATOM 1368 C C . GLY A 1 183 ? 6.474 -15.903 6.710 1.00 54.50 183 GLY A C 1
ATOM 1369 O O . GLY A 1 183 ? 6.300 -16.374 7.834 1.00 54.50 183 GLY A O 1
ATOM 1370 N N . VAL A 1 184 ? 5.986 -14.700 6.374 1.00 63.47 184 VAL A N 1
ATOM 1371 C CA . VAL A 1 184 ? 5.027 -14.015 7.262 1.00 63.47 184 VAL A CA 1
ATOM 1372 C C . VAL A 1 184 ? 3.653 -14.685 7.145 1.00 63.47 184 VAL A C 1
ATOM 1374 O O . VAL A 1 184 ? 2.908 -14.467 6.193 1.00 63.47 184 VAL A O 1
ATOM 1377 N N . GLU A 1 185 ? 3.340 -15.544 8.115 1.00 75.25 185 GLU A N 1
ATOM 1378 C CA . GLU A 1 185 ? 2.066 -16.261 8.205 1.00 75.25 185 GLU A CA 1
ATOM 1379 C C . GLU A 1 185 ? 0.996 -15.354 8.827 1.00 75.25 185 GLU A C 1
ATOM 1381 O O . GLU A 1 185 ? 1.126 -14.917 9.975 1.00 75.25 185 GLU A O 1
ATOM 1386 N N . LEU A 1 186 ? -0.055 -15.060 8.059 1.00 84.94 186 LEU A N 1
ATOM 1387 C CA . LEU A 1 186 ? -1.204 -14.302 8.537 1.00 84.94 186 LEU A CA 1
ATOM 1388 C C . LEU A 1 186 ? -2.131 -15.233 9.310 1.00 84.94 186 LEU A C 1
ATOM 1390 O O . LEU A 1 186 ? -2.531 -16.295 8.833 1.00 84.94 186 LEU A O 1
ATOM 1394 N N . ARG A 1 187 ? -2.506 -14.804 10.510 1.00 90.31 187 ARG A N 1
ATOM 1395 C CA . ARG A 1 187 ? -3.470 -15.502 11.351 1.00 90.31 187 ARG A CA 1
ATOM 1396 C C . ARG A 1 187 ? -4.777 -14.733 11.372 1.00 90.31 187 ARG A C 1
ATOM 1398 O O . ARG A 1 187 ? -4.796 -13.569 11.760 1.00 90.31 187 ARG A O 1
ATOM 1405 N N . GLU A 1 188 ? -5.872 -15.404 11.050 1.00 93.12 188 GLU A N 1
ATOM 1406 C CA . GLU A 1 188 ? -7.207 -14.857 11.270 1.00 93.12 188 GLU A CA 1
ATOM 1407 C C . GLU A 1 188 ? -7.467 -14.659 12.773 1.00 93.12 188 GLU A C 1
ATOM 1409 O O . GLU A 1 188 ? -7.217 -15.549 13.597 1.00 93.12 188 GLU A O 1
ATOM 1414 N N . VAL A 1 189 ? -7.945 -13.471 13.140 1.00 94.44 189 VAL A N 1
ATOM 1415 C CA . VAL A 1 189 ? -8.240 -13.101 14.533 1.00 94.44 189 VAL A CA 1
ATOM 1416 C C . VAL A 1 189 ? -9.688 -12.692 14.770 1.00 94.44 189 VAL A C 1
ATOM 1418 O O . VAL A 1 189 ? -10.076 -12.521 15.926 1.00 94.44 189 VAL A O 1
ATOM 1421 N N . GLY A 1 190 ? -10.492 -12.564 13.715 1.00 94.50 190 GLY A N 1
ATOM 1422 C CA . GLY A 1 190 ? -11.927 -12.334 13.829 1.00 94.50 190 GLY A CA 1
ATOM 1423 C C . GLY A 1 190 ? -12.516 -11.629 12.618 1.00 94.50 190 GLY A C 1
ATOM 1424 O O . GLY A 1 190 ? -11.871 -11.492 11.582 1.00 94.50 190 GLY A O 1
ATOM 1425 N N . HIS A 1 191 ? -13.742 -11.142 12.790 1.00 96.31 191 HIS A N 1
ATOM 1426 C CA . HIS A 1 191 ? -14.447 -10.353 11.789 1.00 96.31 191 HIS A CA 1
ATOM 1427 C C . HIS A 1 191 ? -14.872 -9.016 12.390 1.00 96.31 191 HIS A C 1
ATOM 1429 O O . HIS A 1 191 ? -15.381 -8.959 13.510 1.00 96.31 191 HIS A O 1
ATOM 1435 N N . GLU A 1 192 ? -14.672 -7.938 11.643 1.00 97.12 192 GLU A N 1
ATOM 1436 C CA . GLU A 1 192 ? -14.982 -6.576 12.069 1.00 97.12 192 GLU A CA 1
ATOM 1437 C C . GLU A 1 192 ? -15.639 -5.811 10.918 1.00 97.12 192 GLU A C 1
ATOM 1439 O O . GLU A 1 192 ? -15.288 -5.988 9.755 1.00 97.12 192 GLU A O 1
ATOM 1444 N N . THR A 1 193 ? -16.589 -4.929 11.233 1.00 97.62 193 THR A N 1
ATOM 1445 C CA . THR A 1 193 ? -17.098 -3.958 10.254 1.00 97.62 193 THR A CA 1
ATOM 1446 C C . THR A 1 193 ? -16.299 -2.671 10.378 1.00 97.62 193 THR A C 1
ATOM 1448 O O . THR A 1 193 ? -16.227 -2.091 11.462 1.00 97.62 193 THR A O 1
ATOM 1451 N N . VAL A 1 194 ? -15.705 -2.222 9.276 1.00 97.44 194 VAL A N 1
ATOM 1452 C CA . VAL A 1 194 ? -14.855 -1.029 9.227 1.00 97.44 194 VAL A CA 1
ATOM 1453 C C . VAL A 1 194 ? -15.382 -0.054 8.182 1.00 97.44 194 VAL A C 1
ATOM 1455 O O . VAL A 1 194 ? -15.771 -0.448 7.085 1.00 97.44 194 VAL A O 1
ATOM 1458 N N . THR A 1 195 ? -15.359 1.232 8.528 1.00 98.31 195 THR A N 1
ATOM 1459 C CA . THR A 1 195 ? -15.633 2.337 7.605 1.00 98.31 195 THR A CA 1
ATOM 1460 C C . THR A 1 195 ? -14.327 3.043 7.268 1.00 98.31 195 THR A C 1
ATOM 1462 O O . THR A 1 195 ? -13.625 3.510 8.164 1.00 98.31 195 THR A O 1
ATOM 1465 N N . VAL A 1 196 ? -14.027 3.128 5.976 1.00 98.38 196 VAL A N 1
ATOM 1466 C CA . VAL A 1 196 ? -12.910 3.873 5.377 1.00 98.38 196 VAL A CA 1
ATOM 1467 C C . VAL A 1 196 ? -13.462 4.846 4.330 1.00 98.38 196 VAL A C 1
ATOM 1469 O O . VAL A 1 196 ? -14.652 4.771 4.015 1.00 98.38 196 VAL A O 1
ATOM 1472 N N . PRO A 1 197 ? -12.661 5.775 3.777 1.00 98.50 197 PRO A N 1
ATOM 1473 C CA . PRO A 1 197 ? -13.175 6.709 2.775 1.00 98.50 197 PRO A CA 1
ATOM 1474 C C . PRO A 1 197 ? -13.813 6.029 1.553 1.00 98.50 197 PRO A C 1
ATOM 1476 O O . PRO A 1 197 ? -14.774 6.564 1.008 1.00 98.50 197 PRO A O 1
ATOM 1479 N N . ALA A 1 198 ? -13.354 4.832 1.180 1.00 97.69 198 ALA A N 1
ATOM 1480 C CA . ALA A 1 198 ? -13.924 4.075 0.069 1.00 97.69 198 ALA A CA 1
ATOM 1481 C C . ALA A 1 198 ? -15.263 3.365 0.384 1.00 97.69 198 ALA A C 1
ATOM 1483 O O . ALA A 1 198 ? -15.888 2.813 -0.519 1.00 97.69 198 ALA A O 1
ATOM 1484 N N . GLY A 1 199 ? -15.714 3.355 1.647 1.00 97.62 199 GLY A N 1
ATOM 1485 C CA . GLY A 1 199 ? -16.998 2.774 2.053 1.00 97.62 199 GLY A CA 1
ATOM 1486 C C . GLY A 1 199 ? -16.976 2.043 3.398 1.00 97.62 199 GLY A C 1
ATOM 1487 O O . GLY A 1 199 ? -16.011 2.104 4.162 1.00 97.62 199 GLY A O 1
ATOM 1488 N N . THR A 1 200 ? -18.067 1.330 3.686 1.00 98.19 200 THR A N 1
ATOM 1489 C CA . THR A 1 200 ? -18.205 0.471 4.870 1.00 98.19 200 THR A CA 1
ATOM 1490 C C . THR A 1 200 ? -18.210 -0.991 4.450 1.00 98.19 200 THR A C 1
ATOM 1492 O O . THR A 1 200 ? -19.015 -1.392 3.613 1.00 98.19 200 THR A O 1
ATOM 1495 N N . PHE A 1 201 ? -17.341 -1.789 5.068 1.00 98.12 201 PHE A N 1
ATOM 1496 C CA . PHE A 1 201 ? -17.094 -3.174 4.683 1.00 98.12 201 PHE A CA 1
ATOM 1497 C C . PHE A 1 201 ? -17.174 -4.105 5.890 1.00 98.12 201 PHE A C 1
ATOM 1499 O O . PHE A 1 201 ? -16.655 -3.792 6.964 1.00 98.12 201 PHE A O 1
ATOM 1506 N N . SER A 1 202 ? -17.782 -5.275 5.695 1.00 97.81 202 SER A N 1
ATOM 1507 C CA . SER A 1 202 ? -17.618 -6.407 6.607 1.00 97.81 202 SER A CA 1
ATOM 1508 C C . SER A 1 202 ? -16.309 -7.108 6.256 1.00 97.81 202 SER A C 1
ATOM 1510 O O . SER A 1 202 ? -16.113 -7.479 5.100 1.00 97.81 202 SER A O 1
ATOM 1512 N N . CYS A 1 203 ? -15.395 -7.218 7.217 1.00 98.06 203 CYS A N 1
ATOM 1513 C CA . CYS A 1 203 ? -14.026 -7.652 6.968 1.00 98.06 203 CYS A CA 1
ATOM 1514 C C . CYS A 1 203 ? -13.658 -8.866 7.813 1.00 98.06 203 CYS A C 1
ATOM 1516 O O . CYS A 1 203 ? -13.982 -8.919 9.000 1.00 98.06 203 CYS A O 1
ATOM 1518 N N . THR A 1 204 ? -12.874 -9.768 7.235 1.00 97.12 204 THR A N 1
ATOM 1519 C CA . THR A 1 204 ? -12.047 -10.711 7.991 1.00 97.12 204 THR A CA 1
ATOM 1520 C C . THR A 1 204 ? -10.753 -10.012 8.395 1.00 97.12 204 THR A C 1
ATOM 1522 O O . THR A 1 204 ? -10.137 -9.298 7.599 1.00 97.12 204 THR A O 1
ATOM 1525 N N . VAL A 1 205 ? -10.357 -10.179 9.654 1.00 96.12 205 VAL A N 1
ATOM 1526 C CA . VAL A 1 205 ? -9.201 -9.512 10.247 1.00 96.12 205 VAL A CA 1
ATOM 1527 C C . VAL A 1 205 ? -8.068 -10.508 10.407 1.00 96.12 205 VAL A C 1
ATOM 1529 O O . VAL A 1 205 ? -8.203 -11.510 11.110 1.00 96.12 205 VAL A O 1
ATOM 1532 N N . TYR A 1 206 ? -6.930 -10.192 9.802 1.00 92.25 206 TYR A N 1
ATOM 1533 C CA . TYR A 1 206 ? -5.707 -10.974 9.902 1.00 92.25 206 TYR A CA 1
ATOM 1534 C C . TYR A 1 206 ? -4.648 -10.228 10.701 1.00 92.25 206 TYR A C 1
ATOM 1536 O O . TYR A 1 206 ? -4.559 -9.005 10.632 1.00 92.25 206 TYR A O 1
ATOM 1544 N N . GLU A 1 207 ? -3.817 -10.958 11.435 1.00 91.06 207 GLU A N 1
ATOM 1545 C CA . GLU A 1 207 ? -2.657 -10.429 12.144 1.00 91.06 207 GLU A CA 1
ATOM 1546 C C . GLU A 1 207 ? -1.380 -11.161 11.747 1.00 91.06 207 GLU A C 1
ATOM 1548 O O . GLU A 1 207 ? -1.380 -12.374 11.545 1.00 91.06 207 GLU A O 1
ATOM 1553 N N . ALA A 1 208 ? -0.280 -10.416 11.710 1.00 84.88 208 ALA A N 1
ATOM 1554 C CA . ALA A 1 208 ? 1.055 -10.932 11.455 1.00 84.88 208 ALA A CA 1
ATOM 1555 C C . ALA A 1 208 ? 2.093 -10.220 12.328 1.00 84.88 208 ALA A C 1
ATOM 1557 O O . ALA A 1 208 ? 1.940 -9.050 12.692 1.00 84.88 208 ALA A O 1
ATOM 1558 N N . MET A 1 209 ? 3.176 -10.928 12.651 1.00 80.50 209 MET A N 1
ATOM 1559 C CA . MET A 1 209 ? 4.379 -10.315 13.210 1.00 80.50 209 MET A CA 1
ATOM 1560 C C . MET A 1 209 ? 5.313 -9.971 12.055 1.00 80.50 209 MET A C 1
ATOM 1562 O O . MET A 1 209 ? 5.778 -10.856 11.343 1.00 80.50 209 MET A O 1
ATOM 1566 N N . VAL A 1 210 ? 5.581 -8.683 11.886 1.00 72.50 210 VAL A N 1
ATOM 1567 C CA . VAL A 1 210 ? 6.491 -8.153 10.871 1.00 72.50 210 VAL A CA 1
ATOM 1568 C C . VAL A 1 210 ? 7.758 -7.638 11.546 1.00 72.50 210 VAL A C 1
ATOM 1570 O O . VAL A 1 210 ? 7.798 -7.437 12.761 1.00 72.50 210 VAL A O 1
ATOM 1573 N N . SER A 1 211 ? 8.812 -7.397 10.771 1.00 66.88 211 SER A N 1
ATOM 1574 C CA . SER A 1 211 ? 10.105 -6.927 11.299 1.00 66.88 211 SER A CA 1
ATOM 1575 C C . SER A 1 211 ? 9.994 -5.641 12.132 1.00 66.88 211 SER A C 1
ATOM 1577 O O . SER A 1 211 ? 10.783 -5.417 13.049 1.00 66.88 211 SER A O 1
ATOM 1579 N N . THR A 1 212 ? 8.997 -4.808 11.834 1.00 67.19 212 THR A N 1
ATOM 1580 C CA . THR A 1 212 ? 8.768 -3.502 12.457 1.00 67.19 212 THR A CA 1
ATOM 1581 C C . THR A 1 212 ? 7.759 -3.527 13.606 1.00 67.19 212 THR A C 1
ATOM 1583 O O . THR A 1 212 ? 7.642 -2.525 14.310 1.00 67.19 212 THR A O 1
ATOM 1586 N N . GLY A 1 213 ? 7.046 -4.632 13.841 1.00 77.94 213 GLY A N 1
ATOM 1587 C CA . GLY A 1 213 ? 6.041 -4.725 14.899 1.00 77.94 213 GLY A CA 1
ATOM 1588 C C . GLY A 1 213 ? 4.915 -5.706 14.591 1.00 77.94 213 GLY A C 1
ATOM 1589 O O . GLY A 1 213 ? 5.109 -6.727 13.939 1.00 77.94 213 GLY A O 1
ATOM 1590 N N . LYS A 1 214 ? 3.719 -5.401 15.090 1.00 86.69 214 LYS A N 1
ATOM 1591 C CA . LYS A 1 214 ? 2.515 -6.193 14.842 1.00 86.69 214 LYS A CA 1
ATOM 1592 C C . LYS A 1 214 ? 1.686 -5.528 13.751 1.00 86.69 214 LYS A C 1
ATOM 1594 O O . LYS A 1 214 ? 1.301 -4.369 13.907 1.00 86.69 214 LYS A O 1
ATOM 1599 N N . ALA A 1 215 ? 1.404 -6.265 12.686 1.00 88.75 215 ALA A N 1
ATOM 1600 C CA . ALA A 1 215 ? 0.546 -5.833 11.598 1.00 88.75 215 ALA A CA 1
ATOM 1601 C C . ALA A 1 215 ? -0.857 -6.437 11.733 1.00 88.75 215 ALA A C 1
ATOM 1603 O O . ALA A 1 215 ? -1.021 -7.556 12.230 1.00 88.75 215 ALA A O 1
ATOM 1604 N N . ARG A 1 216 ? -1.866 -5.690 11.291 1.00 93.00 216 ARG A N 1
ATOM 1605 C CA . ARG A 1 216 ? -3.257 -6.124 11.194 1.00 93.00 216 ARG A CA 1
ATOM 1606 C C . ARG A 1 216 ? -3.852 -5.670 9.864 1.00 93.00 216 ARG A C 1
ATOM 1608 O O . ARG A 1 216 ? -3.655 -4.521 9.475 1.00 93.00 216 ARG A O 1
ATOM 1615 N N . TYR A 1 217 ? -4.602 -6.550 9.214 1.00 93.44 217 TYR A N 1
ATOM 1616 C CA . TYR A 1 217 ? -5.203 -6.349 7.897 1.00 93.44 217 TYR A CA 1
ATOM 1617 C C . TYR A 1 217 ? -6.703 -6.613 7.970 1.00 93.44 217 TYR A C 1
ATOM 1619 O O . TYR A 1 217 ? -7.112 -7.643 8.496 1.00 93.44 217 TYR A O 1
ATOM 1627 N N . TRP A 1 218 ? -7.513 -5.702 7.437 1.00 97.38 218 TRP A N 1
ATOM 1628 C CA . TRP A 1 218 ? -8.956 -5.869 7.282 1.00 97.38 218 TRP A CA 1
ATOM 1629 C C . TRP A 1 218 ? -9.243 -6.124 5.810 1.00 97.38 218 TRP A C 1
ATOM 1631 O O . TRP A 1 218 ? -9.063 -5.238 4.973 1.00 97.38 218 TRP A O 1
ATOM 1641 N N . VAL A 1 219 ? -9.657 -7.347 5.504 1.00 96.44 219 VAL A N 1
ATOM 1642 C CA . VAL A 1 219 ? -9.865 -7.840 4.142 1.00 96.44 219 VAL A CA 1
ATOM 1643 C C . VAL A 1 219 ? -11.357 -8.025 3.921 1.00 96.44 219 VAL A C 1
ATOM 1645 O O . VAL A 1 219 ? -12.017 -8.682 4.726 1.00 96.44 219 VAL A O 1
ATOM 1648 N N . ALA A 1 220 ? -11.883 -7.426 2.857 1.00 97.00 220 ALA A N 1
ATOM 1649 C CA . ALA A 1 220 ? -13.294 -7.486 2.500 1.00 97.00 220 ALA A CA 1
ATOM 1650 C C . ALA A 1 220 ? -13.480 -8.295 1.214 1.00 97.00 220 ALA A C 1
ATOM 1652 O O . ALA A 1 220 ? -12.699 -8.150 0.271 1.00 97.00 220 ALA A O 1
ATOM 1653 N N . ASP A 1 221 ? -14.533 -9.106 1.160 1.00 93.38 221 ASP A N 1
ATOM 1654 C CA . ASP A 1 221 ? -14.856 -9.882 -0.036 1.00 93.38 221 ASP A CA 1
ATOM 1655 C C . ASP A 1 221 ? -15.096 -8.958 -1.240 1.00 93.38 221 ASP A C 1
ATOM 1657 O O . ASP A 1 221 ? -15.800 -7.951 -1.152 1.00 93.38 221 ASP A O 1
ATOM 1661 N N . GLY A 1 222 ? -14.501 -9.306 -2.383 1.00 92.00 222 GLY A N 1
ATOM 1662 C CA . GLY A 1 222 ? -14.603 -8.522 -3.617 1.00 92.00 222 GLY A CA 1
ATOM 1663 C C . GLY A 1 222 ? -13.677 -7.302 -3.692 1.00 92.00 222 GLY A C 1
ATOM 1664 O O . GLY A 1 222 ? -13.658 -6.639 -4.729 1.00 92.00 222 GLY A O 1
ATOM 1665 N N . VAL A 1 223 ? -12.881 -7.023 -2.653 1.00 95.81 223 VAL A N 1
ATOM 1666 C CA . VAL A 1 223 ? -11.819 -6.008 -2.698 1.00 95.81 223 VAL A CA 1
ATOM 1667 C C . VAL A 1 223 ? -10.463 -6.718 -2.804 1.00 95.81 223 VAL A C 1
ATOM 1669 O O . VAL A 1 223 ? -10.120 -7.500 -1.921 1.00 95.81 223 VAL A O 1
ATOM 1672 N N . PRO A 1 224 ? -9.667 -6.475 -3.862 1.00 91.94 224 PRO A N 1
ATOM 1673 C CA . PRO A 1 224 ? -8.426 -7.218 -4.117 1.00 91.94 224 PRO A CA 1
ATOM 1674 C C . PRO A 1 224 ? -7.272 -6.860 -3.165 1.00 91.94 224 PRO A C 1
ATOM 1676 O O . PRO A 1 224 ? -6.209 -7.469 -3.236 1.00 91.94 224 PRO A O 1
ATOM 1679 N N . ILE A 1 225 ? -7.456 -5.860 -2.305 1.00 92.94 225 ILE A N 1
ATOM 1680 C CA . ILE A 1 225 ? -6.472 -5.350 -1.349 1.00 92.94 225 ILE A CA 1
ATOM 1681 C C . ILE A 1 225 ? -7.168 -5.080 -0.005 1.00 92.94 225 ILE A C 1
ATOM 1683 O O . ILE A 1 225 ? -8.388 -4.886 0.020 1.00 92.94 225 ILE A O 1
ATOM 1687 N N . PRO A 1 226 ? -6.450 -5.032 1.132 1.00 94.25 226 PRO A N 1
ATOM 1688 C CA . PRO A 1 226 ? -7.076 -4.772 2.421 1.00 94.25 226 PRO A CA 1
ATOM 1689 C C . PRO A 1 226 ? -7.706 -3.379 2.436 1.00 94.25 226 PRO A C 1
ATOM 1691 O O . PRO A 1 226 ? -7.050 -2.386 2.116 1.00 94.25 226 PRO A O 1
ATOM 1694 N N . VAL A 1 227 ? -8.961 -3.267 2.865 1.00 97.69 227 VAL A N 1
ATOM 1695 C CA . VAL A 1 227 ? -9.637 -1.962 2.974 1.00 97.69 227 VAL A CA 1
ATOM 1696 C C . VAL A 1 227 ? -9.002 -1.092 4.058 1.00 97.69 227 VAL A C 1
ATOM 1698 O O . VAL A 1 227 ? -9.086 0.134 4.017 1.00 97.69 227 VAL A O 1
ATOM 1701 N N . LYS A 1 228 ? -8.326 -1.728 5.018 1.00 96.81 228 LYS A N 1
ATOM 1702 C CA . LYS A 1 228 ? -7.521 -1.084 6.048 1.00 96.81 228 LYS A CA 1
ATOM 1703 C C . LYS A 1 228 ? -6.357 -1.983 6.435 1.00 96.81 228 LYS A C 1
ATOM 1705 O O . LYS A 1 228 ? -6.509 -3.202 6.510 1.00 96.81 228 LYS A O 1
ATOM 1710 N N . TRP A 1 229 ? -5.221 -1.385 6.762 1.00 93.94 229 TRP A N 1
ATOM 1711 C CA . TRP A 1 229 ? -4.150 -2.078 7.471 1.00 93.94 229 TRP A CA 1
ATOM 1712 C C . TRP A 1 229 ? -3.519 -1.178 8.525 1.00 93.94 229 TRP A C 1
ATOM 1714 O O . TRP A 1 229 ? -3.591 0.050 8.454 1.00 93.94 229 TRP A O 1
ATOM 1724 N N . GLN A 1 230 ? -2.937 -1.794 9.546 1.00 92.00 230 GLN A N 1
ATOM 1725 C CA . GLN A 1 230 ? -2.329 -1.096 10.666 1.00 92.00 230 GLN A CA 1
ATOM 1726 C C . GLN A 1 230 ? -1.070 -1.821 11.120 1.00 92.00 230 GLN A C 1
ATOM 1728 O O . GLN A 1 230 ? -1.106 -3.019 11.369 1.00 92.00 230 GLN A O 1
ATOM 1733 N N . ILE A 1 231 ? 0.021 -1.080 11.295 1.00 88.88 231 ILE A N 1
ATOM 1734 C CA . ILE A 1 231 ? 1.265 -1.575 11.883 1.00 88.88 231 ILE A CA 1
ATOM 1735 C C . ILE A 1 231 ? 1.506 -0.813 13.180 1.00 88.88 231 ILE A C 1
ATOM 1737 O O . ILE A 1 231 ? 1.626 0.414 13.177 1.00 88.88 231 ILE A O 1
ATOM 1741 N N . THR A 1 232 ? 1.599 -1.541 14.287 1.00 85.62 232 THR A N 1
ATOM 1742 C CA . THR A 1 232 ? 1.913 -0.989 15.605 1.00 85.62 232 THR A CA 1
ATOM 1743 C C . THR A 1 232 ? 3.268 -1.506 16.071 1.00 85.62 232 THR A C 1
ATOM 1745 O O . THR A 1 232 ? 3.509 -2.712 16.140 1.00 85.62 232 THR A O 1
ATOM 1748 N N . SER A 1 233 ? 4.150 -0.574 16.421 1.00 83.25 233 SER A N 1
ATOM 1749 C CA . SER A 1 233 ? 5.480 -0.827 16.967 1.00 83.25 233 SER A CA 1
ATOM 1750 C C . SER A 1 233 ? 5.643 -0.136 18.321 1.00 83.25 233 SER A C 1
ATOM 1752 O O . SER A 1 233 ? 4.799 0.656 18.740 1.00 83.25 233 SER A O 1
ATOM 1754 N N . GLY A 1 234 ? 6.767 -0.379 19.000 1.00 76.62 234 GLY A N 1
ATOM 1755 C CA . GLY A 1 234 ? 7.111 0.374 20.212 1.00 76.62 234 GLY A CA 1
ATOM 1756 C C . GLY A 1 234 ? 7.323 1.877 19.973 1.00 76.62 234 GLY A C 1
ATOM 1757 O O . GLY A 1 234 ? 7.333 2.645 20.930 1.00 76.62 234 GLY A O 1
ATOM 1758 N N . GLN A 1 235 ? 7.492 2.310 18.717 1.00 77.00 235 GLN A N 1
ATOM 1759 C CA . GLN A 1 235 ? 7.750 3.708 18.356 1.00 77.00 235 GLN A CA 1
ATOM 1760 C C . GLN A 1 235 ? 6.503 4.464 17.888 1.00 77.00 235 GLN A C 1
ATOM 1762 O O . GLN A 1 235 ? 6.517 5.697 17.862 1.00 77.00 235 GLN A O 1
ATOM 1767 N N . GLY A 1 236 ? 5.431 3.759 17.521 1.00 85.44 236 GLY A N 1
ATOM 1768 C CA . GLY A 1 236 ? 4.253 4.397 16.959 1.00 85.44 236 GLY A CA 1
ATOM 1769 C C . GLY A 1 236 ? 3.273 3.440 16.299 1.00 85.44 236 GLY A C 1
ATOM 1770 O O . GLY A 1 236 ? 3.403 2.219 16.361 1.00 85.44 236 GLY A O 1
ATOM 1771 N N . THR A 1 237 ? 2.262 4.017 15.663 1.00 88.75 237 THR A N 1
ATOM 1772 C CA . THR A 1 237 ? 1.260 3.289 14.886 1.00 88.75 237 THR A CA 1
ATOM 1773 C C . THR A 1 237 ? 1.096 3.945 13.529 1.00 88.75 237 THR A C 1
ATOM 1775 O O . THR A 1 237 ? 0.902 5.154 13.445 1.00 88.75 237 THR A O 1
ATOM 1778 N N . THR A 1 238 ? 1.137 3.138 12.476 1.00 89.12 238 THR A N 1
ATOM 1779 C CA . THR A 1 238 ? 0.801 3.553 11.114 1.00 89.12 238 THR A CA 1
ATOM 1780 C C . THR A 1 238 ? -0.477 2.854 10.698 1.00 89.12 238 THR A C 1
ATOM 1782 O O . THR A 1 238 ? -0.584 1.644 10.849 1.00 89.12 238 THR A O 1
ATOM 1785 N N . THR A 1 239 ? -1.449 3.614 10.211 1.00 93.50 239 THR A N 1
ATOM 1786 C CA . THR A 1 239 ? -2.738 3.120 9.720 1.00 93.50 239 THR A CA 1
ATOM 1787 C C . THR A 1 239 ? -2.922 3.578 8.285 1.00 93.50 239 THR A C 1
ATOM 1789 O O . THR A 1 239 ? -2.711 4.754 8.003 1.00 93.50 239 THR A O 1
ATOM 1792 N N . ALA A 1 240 ? -3.347 2.683 7.405 1.00 94.12 240 ALA A N 1
ATOM 1793 C CA . ALA A 1 240 ? -3.776 3.011 6.056 1.00 94.12 240 ALA A CA 1
ATOM 1794 C C . ALA A 1 240 ? -5.249 2.665 5.874 1.00 94.12 240 ALA A C 1
ATOM 1796 O O . ALA A 1 240 ? -5.689 1.590 6.279 1.00 94.12 240 ALA A O 1
ATOM 1797 N N . GLU A 1 241 ? -5.996 3.570 5.255 1.00 97.44 241 GLU A N 1
ATOM 1798 C CA . GLU A 1 241 ? -7.422 3.422 4.973 1.00 97.44 241 GLU A CA 1
ATOM 1799 C C . GLU A 1 241 ? -7.659 3.611 3.481 1.00 97.44 241 GLU A C 1
ATOM 1801 O O . GLU A 1 241 ? -7.177 4.584 2.893 1.00 97.44 241 GLU A O 1
ATOM 1806 N N . LEU A 1 242 ? -8.351 2.658 2.860 1.00 98.06 242 LEU A N 1
ATOM 1807 C CA . LEU A 1 242 ? -8.598 2.668 1.426 1.00 98.06 242 LEU A CA 1
ATOM 1808 C C . LEU A 1 242 ? -9.475 3.861 1.052 1.00 98.06 242 LEU A C 1
ATOM 1810 O O . LEU A 1 242 ? -10.507 4.110 1.679 1.00 98.06 242 LEU A O 1
ATOM 1814 N N . VAL A 1 243 ? -9.047 4.594 0.029 1.00 98.19 243 VAL A N 1
ATOM 1815 C CA . VAL A 1 243 ? -9.755 5.756 -0.515 1.00 98.19 243 VAL A CA 1
ATOM 1816 C C . VAL A 1 243 ? -10.525 5.383 -1.769 1.00 98.19 243 VAL A C 1
ATOM 1818 O O . VAL A 1 243 ? -11.695 5.723 -1.888 1.00 98.19 243 VAL A O 1
ATOM 1821 N N . GLU A 1 244 ? -9.883 4.650 -2.668 1.00 97.50 244 GLU A N 1
ATOM 1822 C CA . GLU A 1 244 ? -10.446 4.200 -3.939 1.00 97.50 244 GLU A CA 1
ATOM 1823 C C . GLU A 1 244 ? -9.603 3.047 -4.490 1.00 97.50 244 GLU A C 1
ATOM 1825 O O . GLU A 1 244 ? -8.437 2.887 -4.111 1.00 97.50 244 GLU A O 1
ATOM 1830 N N . TRP A 1 245 ? -10.196 2.255 -5.379 1.00 96.69 245 TRP A N 1
ATOM 1831 C CA . TRP A 1 245 ? -9.520 1.213 -6.145 1.00 96.69 245 TRP A CA 1
ATOM 1832 C C . TRP A 1 245 ? -10.286 0.914 -7.439 1.00 96.69 245 TRP A C 1
ATOM 1834 O O . TRP A 1 245 ? -11.487 1.185 -7.526 1.00 96.69 245 TRP A O 1
ATOM 1844 N N . GLY A 1 246 ? -9.607 0.315 -8.416 1.00 93.69 246 GLY A N 1
ATOM 1845 C CA . GLY A 1 246 ? -10.194 -0.192 -9.658 1.00 93.69 246 GLY A CA 1
ATOM 1846 C C . GLY A 1 246 ? -9.168 -0.871 -10.540 1.00 93.69 246 GLY A C 1
ATOM 1847 O O . GLY A 1 246 ? -7.997 -0.980 -10.131 1.00 93.69 246 GLY A O 1
#

Radius of gyration: 27.67 Å; chains: 1; bounding box: 77×53×85 Å

Foldseek 3Di:
DDPVVVVVVVVVVVVVCVVVCVVCVVPPPDDDDDDDDDDDDDDDDDDDDDDDDDDDDDDDDDDDDDDPDPDPDPADDFDDPCQQAVVVPFQKFKKWKWWDFPNDIFIKMKIWGWDWDDDPNAIWIWIKIWIARPVVRKIKIKTFTAHPPPRHTPWMWIDIDPGDIDTDPPCPDPRVPNWADPPFTWDFDAWDWDQFLAGIATFTKTWTQTPAAIKIFTGGPPDNHGQKMWGDHPGTIMIIHINDTD

Secondary structure (DSSP, 8-state):
--HHHHHHHHHHHHHHHHHHHHHHHHHS----PPPPPPPPPPPP-PPPPPPP-PPPPPPPPP---PPPPPPPPPPPP-B-HHHH--GGG-SEEEEEEEEEETTEEEEEEEEEEEEEEEETTEEEEEEEEEEEEGGGTEEEEEEEEEETTT--EEEEEEEETTPPPEEE-GGGS--SSTT--TT--BEEEEEEEEEETTEEEEEEEEEEEETTEEEEEEEETT-SS-SEEEEEETTEEEEEEEEEE-

pLDDT: mean 77.03, std 19.08, range [34.72, 98.5]